Protein AF-0000000065910291 (afdb_homodimer)

Organism: Leptospira borgpetersenii serovar Hardjo-bovis (strain L550) (NCBI:txid355276)

Nearest PDB structures (foldseek):
  1wm9-assembly1_A  TM=9.907E-01  e=4.522E-28  Thermus thermophilus HB8
  7ala-assembly1_C-2  TM=9.856E-01  e=2.190E-25  Homo sapiens
  6z80-assembly1_A  TM=9.900E-01  e=2.190E-25  Homo sapiens
  1is7-assembly1_B  TM=9.819E-01  e=1.718E-25  Rattus norvegicus
  1is8-assembly1_D  TM=9.809E-01  e=2.190E-25  Rattus norvegicus

Secondary structure (DSSP, 8-state):
-HHHHHHHHHHTT--TTSGGGTTHHHHHHHHHHHHTGGGG--HHHHHTT-EEE----S-EEEEEEEEEEEETTT--EEEEEEEEEEE-SSEEE-TTHHHHHHHHHHSSEE-HHHHHHHHHHHHHHHH--SEEEEEEEEEEHHHHSSTT--TT--EEEEEEEEHHHH-HHHHHHHHHHHHHTT-/-HHHHHHHHHHTT--TTSGGGTTHHHHHHHHHHHHTGGGG--HHHHHTT-EEE----S-EEEEEEEEEEEETTT--EEEEEEEEEEE-SSEEE-TTHHHHHHHHHHSSEE-HHHHHHHHHHHHHHHH--SEEEEEEEEEEHHHHSSTT--TT--EEEEEEEEHHHH-HHHHHHHHHHHHHTT-

Foldseek 3Di:
DLVVVCVVCVVVPHDCPDPVNVCVSVVVVVVLCQLQVLVVDDLCVLQPPFKDFDPDFDKDKDWFQKAWAAALVPRFIKITIKMKIFGADRMDGDPVSLSVLLSSLRSNHDDVQVSQVSSQVSCCVNGVTQKMKMKTKIDTCCCCVDDVNPNPDIDIYMDITHCCVVPVVNVVVSVVVNVVPVD/DLVVVCVVCVVVPHDCVDPVNVCVSVVVVVVLCQLQVLVVDDLCVLQPPFKDFDPDFDKDKDWFQKAWAAALVPRFIKITIKMKIFGADRMDGDPVSLSVLLSSLRSNHDDPQVSQVSSQVSCCVNGVTQKMKMKTKIDTCCCCVDDVNPNPDIDIYMDITHCCVVPVVNVVVSVVVNVVPVD

Solvent-accessible surface area (backbone atoms only — not comparable to full-atom values): 18826 Å² total; per-residue (Å²): 91,41,69,37,43,46,51,41,38,44,69,72,71,45,63,52,79,42,82,72,30,57,58,16,29,60,42,30,43,52,47,50,51,59,47,34,42,24,77,77,55,57,66,68,69,67,47,59,92,36,65,41,83,39,85,57,69,64,76,46,72,53,66,74,36,77,41,54,33,28,30,41,49,52,69,34,50,29,39,39,31,31,31,43,33,36,26,38,53,46,35,43,61,47,75,71,43,55,58,47,51,48,44,37,56,30,13,24,76,35,52,70,65,57,46,33,41,53,45,30,52,49,50,39,68,74,50,52,38,54,18,25,36,22,38,36,42,30,36,46,43,64,39,30,67,35,90,80,42,49,71,84,56,69,49,77,42,70,29,61,33,53,45,39,61,73,30,65,66,59,34,50,53,54,56,51,55,64,58,65,64,79,110,93,41,68,38,41,44,50,41,39,44,70,72,72,44,64,53,78,41,82,73,30,57,58,16,30,60,42,29,45,53,48,50,51,60,45,35,43,24,76,75,56,56,66,67,67,66,48,58,91,36,65,40,82,38,85,59,70,62,76,46,73,52,67,75,35,77,41,54,31,28,30,42,49,53,70,34,49,30,40,39,30,30,32,43,33,37,27,37,55,48,36,45,62,48,75,72,44,55,59,48,51,47,44,37,55,31,12,25,75,34,50,71,66,58,43,34,40,52,45,32,51,49,52,40,69,74,51,53,37,53,19,23,37,23,39,37,44,31,36,46,42,65,39,30,69,34,88,81,42,49,71,83,55,70,48,76,40,71,27,62,33,56,45,39,59,74,31,66,66,57,33,49,53,54,55,52,57,64,59,65,65,80,110

Sequence (366 aa):
MEENIVNILKSIGEDPTREGLLNTPKRVKKAYDFLTSGYHVDITKVVNGAIFEESTEGMILVRDIEVYSLCEHHLLPFYGRAHVAYLPNKKIIGISKIPRIVDVFARRLQVQERLTEQIAYAVQEVLDPQGVAVVIKAKHLCMMMRGVEKQNSELFTSCLLGAFKENMVTRSEFLDLIRTGSTMEENIVNILKSIGEDPTREGLLNTPKRVKKAYDFLTSGYHVDITKVVNGAIFEESTEGMILVRDIEVYSLCEHHLLPFYGRAHVAYLPNKKIIGISKIPRIVDVFARRLQVQERLTEQIAYAVQEVLDPQGVAVVIKAKHLCMMMRGVEKQNSELFTSCLLGAFKENMVTRSEFLDLIRTGST

pLDDT: mean 95.47, std 6.88, range [36.97, 98.88]

Structure (mmCIF, N/CA/C/O backbone):
data_AF-0000000065910291-model_v1
#
loop_
_entity.id
_entity.type
_entity.pdbx_description
1 polymer 'GTP cyclohydrolase 1'
#
loop_
_atom_site.group_PDB
_atom_site.id
_atom_site.type_symbol
_atom_site.label_atom_id
_atom_site.label_alt_id
_atom_site.label_comp_id
_atom_site.label_asym_id
_atom_site.label_entity_id
_atom_site.label_seq_id
_atom_site.pdbx_PDB_ins_code
_atom_site.Cartn_x
_atom_site.Cartn_y
_atom_site.Cartn_z
_atom_site.occupancy
_atom_site.B_iso_or_equiv
_atom_site.auth_seq_id
_atom_site.auth_comp_id
_atom_site.auth_asym_id
_atom_site.auth_atom_id
_atom_site.pdbx_PDB_model_num
ATOM 1 N N . MET A 1 1 ? 22.781 -2.594 -3.629 1 93.88 1 MET A N 1
ATOM 2 C CA . MET A 1 1 ? 21.438 -2.102 -3.35 1 93.88 1 MET A CA 1
ATOM 3 C C . MET A 1 1 ? 21.469 -1.037 -2.258 1 93.88 1 MET A C 1
ATOM 5 O O . MET A 1 1 ? 20.953 0.07 -2.453 1 93.88 1 MET A O 1
ATOM 9 N N . GLU A 1 2 ? 22.219 -1.273 -1.211 1 97.12 2 GLU A N 1
ATOM 10 C CA . GLU A 1 2 ? 22.172 -0.369 -0.066 1 97.12 2 GLU A CA 1
ATOM 11 C C . GLU A 1 2 ? 22.703 1.01 -0.431 1 97.12 2 GLU A C 1
ATOM 13 O O . GLU A 1 2 ? 22.141 2.031 -0.05 1 97.12 2 GLU A O 1
ATOM 18 N N . GLU A 1 3 ? 23.812 1.028 -1.155 1 97.75 3 GLU A N 1
ATOM 19 C CA . GLU A 1 3 ? 24.391 2.303 -1.572 1 97.75 3 GLU A CA 1
ATOM 20 C C . GLU A 1 3 ? 23.422 3.088 -2.449 1 97.75 3 GLU A C 1
ATOM 22 O O . GLU A 1 3 ? 23.344 4.312 -2.348 1 97.75 3 GLU A O 1
ATOM 27 N N . ASN A 1 4 ? 22.781 2.379 -3.309 1 98.06 4 ASN A N 1
ATOM 28 C CA . ASN A 1 4 ? 21.781 3.027 -4.156 1 98.06 4 ASN A CA 1
ATOM 29 C C . ASN A 1 4 ? 20.656 3.633 -3.334 1 98.06 4 ASN A C 1
ATOM 31 O O . ASN A 1 4 ? 20.156 4.715 -3.65 1 98.06 4 ASN A O 1
ATOM 35 N N . ILE A 1 5 ? 20.234 2.963 -2.273 1 98.19 5 ILE A N 1
ATOM 36 C CA . ILE A 1 5 ? 19.188 3.467 -1.389 1 98.19 5 ILE A CA 1
ATOM 37 C C . ILE A 1 5 ? 19.672 4.727 -0.677 1 98.19 5 ILE A C 1
ATOM 39 O O . ILE A 1 5 ? 18.938 5.707 -0.563 1 98.19 5 ILE A O 1
ATOM 43 N N . VAL A 1 6 ? 20.906 4.699 -0.212 1 98.38 6 VAL A N 1
ATOM 44 C CA . VAL A 1 6 ? 21.5 5.879 0.417 1 98.38 6 VAL A CA 1
ATOM 45 C C . VAL A 1 6 ? 21.422 7.062 -0.543 1 98.38 6 VAL A C 1
ATOM 47 O O . VAL A 1 6 ? 21.031 8.164 -0.153 1 98.38 6 VAL A O 1
ATOM 50 N N . ASN A 1 7 ? 21.781 6.836 -1.714 1 98.19 7 ASN A N 1
ATOM 51 C CA . ASN A 1 7 ? 21.766 7.895 -2.717 1 98.19 7 ASN A CA 1
ATOM 52 C C . ASN A 1 7 ? 20.344 8.398 -2.98 1 98.19 7 ASN A C 1
ATOM 54 O O . ASN A 1 7 ? 20.141 9.594 -3.209 1 98.19 7 ASN A O 1
ATOM 58 N N . ILE A 1 8 ? 19.422 7.508 -2.994 1 97.69 8 ILE A N 1
ATOM 59 C CA . ILE A 1 8 ? 18.031 7.891 -3.172 1 97.69 8 ILE A CA 1
ATOM 60 C C . ILE A 1 8 ? 17.578 8.773 -2.008 1 97.69 8 ILE A C 1
ATOM 62 O O . ILE A 1 8 ? 16.953 9.805 -2.215 1 97.69 8 ILE A O 1
ATOM 66 N N . LEU A 1 9 ? 17.891 8.383 -0.783 1 98.06 9 LEU A N 1
ATOM 67 C CA . LEU A 1 9 ? 17.562 9.172 0.394 1 98.06 9 LEU A CA 1
ATOM 68 C C . LEU A 1 9 ? 18.141 10.578 0.285 1 98.06 9 LEU A C 1
ATOM 70 O O . LEU A 1 9 ? 17.438 11.562 0.541 1 98.06 9 LEU A O 1
ATOM 74 N N . LYS A 1 10 ? 19.344 10.734 -0.133 1 97.69 10 LYS A N 1
ATOM 75 C CA . LYS A 1 10 ? 20 12.031 -0.316 1 97.69 10 LYS A CA 1
ATOM 76 C C . LYS A 1 10 ? 19.281 12.852 -1.394 1 97.69 10 LYS A C 1
ATOM 78 O O . LYS A 1 10 ? 19.094 14.062 -1.241 1 97.69 10 LYS A O 1
ATOM 83 N N . SER A 1 11 ? 18.922 12.141 -2.385 1 96.62 11 SER A N 1
ATOM 84 C CA . SER A 1 11 ? 18.297 12.812 -3.529 1 96.62 11 SER A CA 1
ATOM 85 C C . SER A 1 11 ? 16.969 13.453 -3.148 1 96.62 11 SER A C 1
ATOM 87 O O . SER A 1 11 ? 16.578 14.461 -3.738 1 96.62 11 SER A O 1
ATOM 89 N N . ILE A 1 12 ? 16.281 12.883 -2.193 1 95.88 12 ILE A N 1
ATOM 90 C CA . ILE A 1 12 ? 14.992 13.438 -1.818 1 95.88 12 ILE A CA 1
ATOM 91 C C . ILE A 1 12 ? 15.172 14.43 -0.675 1 95.88 12 ILE A C 1
ATOM 93 O O . ILE A 1 12 ? 14.188 14.922 -0.111 1 95.88 12 ILE A O 1
ATOM 97 N N . GLY A 1 13 ? 16.406 14.695 -0.264 1 94.94 13 GLY A N 1
ATOM 98 C CA . GLY A 1 13 ? 16.703 15.742 0.701 1 94.94 13 GLY A CA 1
ATOM 99 C C . GLY A 1 13 ? 16.828 15.219 2.121 1 94.94 13 GLY A C 1
ATOM 100 O O . GLY A 1 13 ? 16.797 16 3.076 1 94.94 13 GLY A O 1
ATOM 101 N N . GLU A 1 14 ? 16.984 13.906 2.266 1 96.56 14 GLU A N 1
ATOM 102 C CA . GLU A 1 14 ? 17.094 13.328 3.602 1 96.56 14 GLU A CA 1
ATOM 103 C C . GLU A 1 14 ? 18.562 13.141 4 1 96.56 14 GLU A C 1
ATOM 105 O O . GLU A 1 14 ? 19.438 13.156 3.146 1 96.56 14 GLU A O 1
ATOM 110 N N . ASP A 1 15 ? 18.734 13.094 5.297 1 96.75 15 ASP A N 1
ATOM 111 C CA . ASP A 1 15 ? 20.016 12.734 5.879 1 96.75 15 ASP A CA 1
ATOM 112 C C . ASP A 1 15 ? 20.062 11.25 6.254 1 96.75 15 ASP A C 1
ATOM 114 O O . ASP A 1 15 ? 19.516 10.852 7.289 1 96.75 15 ASP A O 1
ATOM 118 N N . PRO A 1 16 ? 20.719 10.5 5.449 1 96.62 16 PRO A N 1
ATOM 119 C CA . PRO A 1 16 ? 20.734 9.055 5.695 1 96.62 16 PRO A CA 1
ATOM 120 C C . PRO A 1 16 ? 21.375 8.688 7.031 1 96.62 16 PRO A C 1
ATOM 122 O O . PRO A 1 16 ? 21.234 7.551 7.492 1 96.62 16 PRO A O 1
ATOM 125 N N . THR A 1 17 ? 22.031 9.617 7.672 1 96.12 17 THR A N 1
ATOM 126 C CA . THR A 1 17 ? 22.75 9.305 8.906 1 96.12 17 THR A CA 1
ATOM 127 C C . THR A 1 17 ? 21.891 9.625 10.125 1 96.12 17 THR A C 1
ATOM 129 O O . THR A 1 17 ? 22.281 9.336 11.258 1 96.12 17 THR A O 1
ATOM 132 N N . ARG A 1 18 ? 20.75 10.133 9.898 1 95.31 18 ARG A N 1
ATOM 133 C CA . ARG A 1 18 ? 19.906 10.367 11.062 1 95.31 18 ARG A CA 1
ATOM 134 C C . ARG A 1 18 ? 19.375 9.055 11.633 1 95.31 18 ARG A C 1
ATOM 136 O O . ARG A 1 18 ? 19.281 8.055 10.914 1 95.31 18 ARG A O 1
ATOM 143 N N . GLU A 1 19 ? 18.969 8.969 12.875 1 93.81 19 GLU A N 1
ATOM 144 C CA . GLU A 1 19 ? 18.625 7.773 13.633 1 93.81 19 GLU A CA 1
ATOM 145 C C . GLU A 1 19 ? 17.547 6.961 12.914 1 93.81 19 GLU A C 1
ATOM 147 O O . GLU A 1 19 ? 17.703 5.754 12.711 1 93.81 19 GLU A O 1
ATOM 152 N N . GLY A 1 20 ? 16.547 7.469 12.375 1 92.94 20 GLY A N 1
ATOM 153 C CA . GLY A 1 20 ? 15.43 6.777 11.75 1 92.94 20 GLY A CA 1
ATOM 154 C C . GLY A 1 20 ? 15.789 6.176 10.398 1 92.94 20 GLY A C 1
ATOM 155 O O . GLY A 1 20 ? 15.094 5.281 9.914 1 92.94 20 GLY A O 1
ATOM 156 N N . LEU A 1 21 ? 16.922 6.535 9.812 1 97.25 21 LEU A N 1
ATOM 157 C CA . LEU A 1 21 ? 17.25 6.129 8.445 1 97.25 21 LEU A CA 1
ATOM 158 C C . LEU A 1 21 ? 18.531 5.305 8.422 1 97.25 21 LEU A C 1
ATOM 160 O O . LEU A 1 21 ? 18.891 4.73 7.391 1 97.25 21 LEU A O 1
ATOM 164 N N . LEU A 1 22 ? 19.188 5.152 9.594 1 96.94 22 LEU A N 1
ATOM 165 C CA . LEU A 1 22 ? 20.484 4.504 9.664 1 96.94 22 LEU A CA 1
ATOM 166 C C . LEU A 1 22 ? 20.422 3.102 9.07 1 96.94 22 LEU A C 1
ATOM 168 O O . LEU A 1 22 ? 21.312 2.715 8.289 1 96.94 22 LEU A O 1
ATOM 172 N N . ASN A 1 23 ? 19.438 2.375 9.43 1 97.75 23 ASN A N 1
ATOM 173 C CA . ASN A 1 23 ? 19.328 0.992 8.969 1 97.75 23 ASN A CA 1
ATOM 174 C C . ASN A 1 23 ? 18.359 0.854 7.805 1 97.75 23 ASN A C 1
ATOM 176 O O . ASN A 1 23 ? 18.047 -0.259 7.371 1 97.75 23 ASN A O 1
ATOM 180 N N . THR A 1 24 ? 17.859 1.985 7.312 1 98.25 24 THR A N 1
ATOM 181 C CA . THR A 1 24 ? 16.859 1.967 6.242 1 98.25 24 THR A CA 1
ATOM 182 C C . THR A 1 24 ? 17.422 1.297 4.992 1 98.25 24 THR A C 1
ATOM 184 O O . THR A 1 24 ? 16.766 0.44 4.395 1 98.25 24 THR A O 1
ATOM 187 N N . PRO A 1 25 ? 18.688 1.599 4.57 1 98.25 25 PRO A N 1
ATOM 188 C CA . PRO A 1 25 ? 19.203 0.935 3.375 1 98.25 25 PRO A CA 1
ATOM 189 C C . PRO A 1 25 ? 19.219 -0.587 3.5 1 98.25 25 PRO A C 1
ATOM 191 O O . PRO A 1 25 ? 18.812 -1.289 2.568 1 98.25 25 PRO A O 1
ATOM 194 N N . LYS A 1 26 ? 19.594 -1.072 4.656 1 98.25 26 LYS A N 1
ATOM 195 C CA . LYS A 1 26 ? 19.609 -2.512 4.902 1 98.25 26 LYS A CA 1
ATOM 196 C C . LYS A 1 26 ? 18.203 -3.09 4.902 1 98.25 26 LYS A C 1
ATOM 198 O O . LYS A 1 26 ? 17.953 -4.141 4.309 1 98.25 26 LYS A O 1
ATOM 203 N N . ARG A 1 27 ? 17.297 -2.445 5.543 1 98.25 27 ARG A N 1
ATOM 204 C CA . ARG A 1 27 ? 15.914 -2.908 5.652 1 98.25 27 ARG A CA 1
ATOM 205 C C . ARG A 1 27 ? 15.227 -2.904 4.293 1 98.25 27 ARG A C 1
ATOM 207 O O . ARG A 1 27 ? 14.445 -3.807 3.982 1 98.25 27 ARG A O 1
ATOM 214 N N . VAL A 1 28 ? 15.484 -1.864 3.477 1 98.31 28 VAL A N 1
ATOM 215 C CA . VAL A 1 28 ? 14.914 -1.779 2.139 1 98.31 28 VAL A CA 1
ATOM 216 C C . VAL A 1 28 ? 15.461 -2.91 1.27 1 98.31 28 VAL A C 1
ATOM 218 O O . VAL A 1 28 ? 14.711 -3.551 0.529 1 98.31 28 VAL A O 1
ATOM 221 N N . LYS A 1 29 ? 16.734 -3.139 1.356 1 98.19 29 LYS A N 1
ATOM 222 C CA . LYS A 1 29 ? 17.312 -4.258 0.619 1 98.19 29 LYS A CA 1
ATOM 223 C C . LYS A 1 29 ? 16.641 -5.57 0.989 1 98.19 29 LYS A C 1
ATOM 225 O O . LYS A 1 29 ? 16.25 -6.348 0.112 1 98.19 29 LYS A O 1
ATOM 230 N N . LYS A 1 30 ? 16.516 -5.812 2.254 1 98.06 30 LYS A N 1
ATOM 231 C CA . LYS A 1 30 ? 15.859 -7.035 2.723 1 98.06 30 LYS A CA 1
ATOM 232 C C . LYS A 1 30 ? 14.422 -7.121 2.217 1 98.06 30 LYS A C 1
ATOM 234 O O . LYS A 1 30 ? 13.961 -8.203 1.841 1 98.06 30 LYS A O 1
ATOM 239 N N . ALA A 1 31 ? 13.766 -6 2.25 1 98.12 31 ALA A N 1
ATOM 240 C CA . ALA A 1 31 ? 12.391 -5.957 1.753 1 98.12 31 ALA A CA 1
ATOM 241 C C . ALA A 1 31 ? 12.328 -6.332 0.275 1 98.12 31 ALA A C 1
ATOM 243 O O . ALA A 1 31 ? 11.508 -7.156 -0.13 1 98.12 31 ALA A O 1
ATOM 244 N N . TYR A 1 32 ? 13.188 -5.742 -0.527 1 98 32 TYR A N 1
ATOM 245 C CA . TYR A 1 32 ? 13.227 -6.051 -1.952 1 98 32 TYR A CA 1
ATOM 246 C C . TYR A 1 32 ? 13.578 -7.516 -2.184 1 98 32 TYR A C 1
ATOM 248 O O . TYR A 1 32 ? 12.977 -8.18 -3.037 1 98 32 TYR A O 1
ATOM 256 N N . ASP A 1 33 ? 14.539 -8.016 -1.396 1 97.69 33 ASP A N 1
ATOM 257 C CA . ASP A 1 33 ? 14.914 -9.414 -1.516 1 97.69 33 ASP A CA 1
ATOM 258 C C . ASP A 1 33 ? 13.711 -10.328 -1.283 1 97.69 33 ASP A C 1
ATOM 260 O O . ASP A 1 33 ? 13.5 -11.289 -2.025 1 97.69 33 ASP A O 1
ATOM 264 N N . PHE A 1 34 ? 12.977 -10.023 -0.319 1 98.31 34 PHE A N 1
ATOM 265 C CA . PHE A 1 34 ? 11.805 -10.82 0.018 1 98.31 34 PHE A CA 1
ATOM 266 C C . PHE A 1 34 ? 10.719 -10.664 -1.042 1 98.31 34 PHE A C 1
ATOM 268 O O . PHE A 1 34 ? 10.18 -11.656 -1.541 1 98.31 34 PHE A O 1
ATOM 275 N N . LEU A 1 35 ? 10.438 -9.43 -1.451 1 98.12 35 LEU A N 1
ATOM 276 C CA . LEU A 1 35 ? 9.32 -9.102 -2.326 1 98.12 35 LEU A CA 1
ATOM 277 C C . LEU A 1 35 ? 9.602 -9.531 -3.76 1 98.12 35 LEU A C 1
ATOM 279 O O . LEU A 1 35 ? 8.695 -9.586 -4.59 1 98.12 35 LEU A O 1
ATOM 283 N N . THR A 1 36 ? 10.852 -9.859 -4.066 1 98.38 36 THR A N 1
ATOM 284 C CA . THR A 1 36 ? 11.195 -10.328 -5.406 1 98.38 36 THR A CA 1
ATOM 285 C C . THR A 1 36 ? 11.805 -11.727 -5.348 1 98.38 36 THR A C 1
ATOM 287 O O . THR A 1 36 ? 12.5 -12.141 -6.273 1 98.38 36 THR A O 1
ATOM 290 N N . SER A 1 37 ? 11.586 -12.453 -4.305 1 97.81 37 SER A N 1
ATOM 291 C CA . SER A 1 37 ? 12.172 -13.773 -4.094 1 97.81 37 SER A CA 1
ATOM 292 C C . SER A 1 37 ? 11.641 -14.781 -5.105 1 97.81 37 SER A C 1
ATOM 294 O O . SER A 1 37 ? 12.273 -15.812 -5.352 1 97.81 37 SER A O 1
ATOM 296 N N . GLY A 1 38 ? 10.469 -14.438 -5.66 1 97.69 38 GLY A N 1
ATOM 297 C CA . GLY A 1 38 ? 9.844 -15.336 -6.625 1 97.69 38 GLY A CA 1
ATOM 298 C C . GLY A 1 38 ? 10.695 -15.562 -7.859 1 97.69 38 GLY A C 1
ATOM 299 O O . GLY A 1 38 ? 10.531 -16.578 -8.555 1 97.69 38 GLY A O 1
ATOM 300 N N . TYR A 1 39 ? 11.594 -14.641 -8.164 1 96.88 39 TYR A N 1
ATOM 301 C CA . TYR A 1 39 ? 12.484 -14.789 -9.305 1 96.88 39 TYR A CA 1
ATOM 302 C C . TYR A 1 39 ? 13.398 -15.992 -9.125 1 96.88 39 TYR A C 1
ATOM 304 O O . TYR A 1 39 ? 13.906 -16.547 -10.102 1 96.88 39 TYR A O 1
ATOM 312 N N . HIS A 1 40 ? 13.547 -16.453 -7.922 1 96.12 40 HIS A N 1
ATOM 313 C CA . HIS A 1 40 ? 14.539 -17.469 -7.629 1 96.12 40 HIS A CA 1
ATOM 314 C C . HIS A 1 40 ? 13.875 -18.781 -7.219 1 96.12 40 HIS A C 1
ATOM 316 O O . HIS A 1 40 ? 14.531 -19.672 -6.672 1 96.12 40 HIS A O 1
ATOM 322 N N . VAL A 1 41 ? 12.688 -18.844 -7.441 1 95.94 41 VAL A N 1
ATOM 323 C CA . VAL A 1 41 ? 11.961 -20.031 -7.023 1 95.94 41 VAL A CA 1
ATOM 324 C C . VAL A 1 41 ? 11.57 -20.859 -8.25 1 95.94 41 VAL A C 1
ATOM 326 O O . VAL A 1 41 ? 11.094 -20.312 -9.25 1 95.94 41 VAL A O 1
ATOM 329 N N . ASP A 1 42 ? 11.836 -22.125 -8.125 1 94.5 42 ASP A N 1
ATOM 330 C CA . ASP A 1 42 ? 11.406 -23.109 -9.117 1 94.5 42 ASP A CA 1
ATOM 331 C C . ASP A 1 42 ? 10.047 -23.703 -8.75 1 94.5 42 ASP A C 1
ATOM 333 O O . ASP A 1 42 ? 9.93 -24.422 -7.754 1 94.5 42 ASP A O 1
ATOM 337 N N . ILE A 1 43 ? 9.078 -23.453 -9.586 1 93.69 43 ILE A N 1
ATOM 338 C CA . ILE A 1 43 ? 7.703 -23.859 -9.32 1 93.69 43 ILE A CA 1
ATOM 339 C C . ILE A 1 43 ? 7.641 -25.375 -9.125 1 93.69 43 ILE A C 1
ATOM 341 O O . ILE A 1 43 ? 6.855 -25.859 -8.312 1 93.69 43 ILE A O 1
ATOM 345 N N . THR A 1 44 ? 8.406 -26.109 -9.875 1 91.06 44 THR A N 1
ATOM 346 C CA . THR A 1 44 ? 8.406 -27.562 -9.766 1 91.06 44 THR A CA 1
ATOM 347 C C . THR A 1 44 ? 8.805 -28.016 -8.359 1 91.06 44 THR A C 1
ATOM 349 O O . THR A 1 44 ? 8.273 -28.984 -7.84 1 91.06 44 THR A O 1
ATOM 352 N N . LYS A 1 45 ? 9.695 -27.281 -7.781 1 93.69 45 LYS A N 1
ATOM 353 C CA . LYS A 1 45 ? 10.133 -27.594 -6.422 1 93.69 45 LYS A CA 1
ATOM 354 C C . LYS A 1 45 ? 9.047 -27.25 -5.406 1 93.69 45 LYS A C 1
ATOM 356 O O . LYS A 1 45 ? 8.93 -27.906 -4.367 1 93.69 45 LYS A O 1
ATOM 361 N N . VAL A 1 46 ? 8.312 -26.266 -5.766 1 92.38 46 VAL A N 1
ATOM 362 C CA . VAL A 1 46 ? 7.238 -25.812 -4.887 1 92.38 46 VAL A CA 1
ATOM 363 C C . VAL A 1 46 ? 6.148 -26.891 -4.812 1 92.38 46 VAL A C 1
ATOM 365 O O . VAL A 1 46 ? 5.609 -27.156 -3.738 1 92.38 46 VAL A O 1
ATOM 368 N N . VAL A 1 47 ? 5.898 -27.594 -5.852 1 92.62 47 VAL A N 1
ATOM 369 C CA . VAL A 1 47 ? 4.734 -28.469 -5.91 1 92.62 47 VAL A CA 1
ATOM 370 C C . VAL A 1 47 ? 5.176 -29.922 -5.734 1 92.62 47 VAL A C 1
ATOM 372 O O . VAL A 1 47 ? 4.34 -30.828 -5.629 1 92.62 47 VAL A O 1
ATOM 375 N N . ASN A 1 48 ? 6.48 -30.109 -5.734 1 88.31 48 ASN A N 1
ATOM 376 C CA . ASN A 1 48 ? 6.996 -31.469 -5.676 1 88.31 48 ASN A CA 1
ATOM 377 C C . ASN A 1 48 ? 6.473 -32.219 -4.453 1 88.31 48 ASN A C 1
ATOM 379 O O . ASN A 1 48 ? 6.508 -31.688 -3.336 1 88.31 48 ASN A O 1
ATOM 383 N N . GLY A 1 49 ? 5.953 -33.438 -4.727 1 87.31 49 GLY A N 1
ATOM 384 C CA . GLY A 1 49 ? 5.5 -34.344 -3.682 1 87.31 49 GLY A CA 1
ATOM 385 C C . GLY A 1 49 ? 4.117 -34 -3.158 1 87.31 49 GLY A C 1
ATOM 386 O O . GLY A 1 49 ? 3.646 -34.594 -2.193 1 87.31 49 GLY A O 1
ATOM 387 N N . ALA A 1 50 ? 3.502 -32.969 -3.756 1 91.69 50 ALA A N 1
ATOM 388 C CA . ALA A 1 50 ? 2.189 -32.594 -3.248 1 91.69 50 ALA A CA 1
ATOM 389 C C . ALA A 1 50 ? 1.106 -32.812 -4.301 1 91.69 50 ALA A C 1
ATOM 391 O O . ALA A 1 50 ? 0.083 -32.125 -4.305 1 91.69 50 ALA A O 1
ATOM 392 N N . ILE A 1 51 ? 1.396 -33.562 -5.191 1 93.25 51 ILE A N 1
ATOM 393 C CA . ILE A 1 51 ? 0.405 -33.938 -6.195 1 93.25 51 ILE A CA 1
ATOM 394 C C . ILE A 1 51 ? -0.098 -35.375 -5.922 1 93.25 51 ILE A C 1
ATOM 396 O O . ILE A 1 51 ? 0.698 -36.281 -5.75 1 93.25 51 ILE A O 1
ATOM 400 N N . PHE A 1 52 ? -1.413 -35.5 -5.887 1 94 52 PHE A N 1
ATOM 401 C CA . PHE A 1 52 ? -2.049 -36.75 -5.508 1 94 52 PHE A CA 1
ATOM 402 C C . PHE A 1 52 ? -3.039 -37.188 -6.574 1 94 52 PHE A C 1
ATOM 404 O O . PHE A 1 52 ? -3.748 -36.375 -7.156 1 94 52 PHE A O 1
ATOM 411 N N . GLU A 1 53 ? -3.053 -38.531 -6.668 1 93.38 53 GLU A N 1
ATOM 412 C CA . GLU A 1 53 ? -4.07 -39.094 -7.555 1 93.38 53 GLU A CA 1
ATOM 413 C C . GLU A 1 53 ? -5.43 -39.156 -6.859 1 93.38 53 GLU A C 1
ATOM 415 O O . GLU A 1 53 ? -5.527 -39.656 -5.727 1 93.38 53 GLU A O 1
ATOM 420 N N . GLU A 1 54 ? -6.34 -38.469 -7.492 1 89.38 54 GLU A N 1
ATOM 421 C CA . GLU A 1 54 ? -7.699 -38.469 -6.957 1 89.38 54 GLU A CA 1
ATOM 422 C C . GLU A 1 54 ? -8.734 -38.469 -8.078 1 89.38 54 GLU A C 1
ATOM 424 O O . GLU A 1 54 ? -8.555 -37.75 -9.086 1 89.38 54 GLU A O 1
ATOM 429 N N . SER A 1 55 ? -9.906 -39.219 -7.93 1 88.88 55 SER A N 1
ATOM 430 C CA . SER A 1 55 ? -10.906 -39.375 -8.977 1 88.88 55 SER A CA 1
ATOM 431 C C . SER A 1 55 ? -11.992 -38.312 -8.852 1 88.88 55 SER A C 1
ATOM 433 O O . SER A 1 55 ? -12.938 -38.281 -9.641 1 88.88 55 SER A O 1
ATOM 435 N N . THR A 1 56 ? -11.766 -37.312 -8.125 1 85.81 56 THR A N 1
ATOM 436 C CA . THR A 1 56 ? -12.773 -36.281 -7.961 1 85.81 56 THR A CA 1
ATOM 437 C C . THR A 1 56 ? -12.93 -35.469 -9.242 1 85.81 56 THR A C 1
ATOM 439 O O . THR A 1 56 ? -11.953 -35.25 -9.969 1 85.81 56 THR A O 1
ATOM 442 N N . GLU A 1 57 ? -14.227 -35.125 -9.5 1 86.56 57 GLU A N 1
ATOM 443 C CA . GLU A 1 57 ? -14.5 -34.406 -10.734 1 86.56 57 GLU A CA 1
ATOM 444 C C . GLU A 1 57 ? -14.969 -32.969 -10.438 1 86.56 57 GLU A C 1
ATOM 446 O O . GLU A 1 57 ? -15.016 -32.125 -11.344 1 86.56 57 GLU A O 1
ATOM 451 N N . GLY A 1 58 ? -15.188 -32.625 -9.227 1 92.12 58 GLY A N 1
ATOM 452 C CA . GLY A 1 58 ? -15.703 -31.312 -8.883 1 92.12 58 GLY A CA 1
ATOM 453 C C . GLY A 1 58 ? -14.641 -30.234 -8.891 1 92.12 58 GLY A C 1
ATOM 454 O O . GLY A 1 58 ? -13.453 -30.516 -8.719 1 92.12 58 GLY A O 1
ATOM 455 N N . MET A 1 59 ? -15.039 -29.062 -9.133 1 95.25 59 MET A N 1
ATOM 456 C CA . MET A 1 59 ? -14.164 -27.891 -9.117 1 95.25 59 MET A CA 1
ATOM 457 C C . MET A 1 59 ? -13.523 -27.703 -7.746 1 95.25 59 MET A C 1
ATOM 459 O O . MET A 1 59 ? -14.188 -27.875 -6.723 1 95.25 59 MET A O 1
ATOM 463 N N . ILE A 1 60 ? -12.266 -27.469 -7.695 1 96.69 60 ILE A N 1
ATOM 464 C CA . ILE A 1 60 ? -11.555 -27.094 -6.48 1 96.69 60 ILE A CA 1
ATOM 465 C C . ILE A 1 60 ? -11.18 -25.609 -6.543 1 96.69 60 ILE A C 1
ATOM 467 O O . ILE A 1 60 ? -10.539 -25.172 -7.492 1 96.69 60 ILE A O 1
ATOM 471 N N . LEU A 1 61 ? -11.656 -24.844 -5.547 1 97.31 61 LEU A N 1
ATOM 472 C CA . LEU A 1 61 ? -11.461 -23.391 -5.508 1 97.31 61 LEU A CA 1
ATOM 473 C C . LEU A 1 61 ? -10.781 -22.969 -4.207 1 97.31 61 LEU A C 1
ATOM 475 O O . LEU A 1 61 ? -11.242 -23.328 -3.121 1 97.31 61 LEU A O 1
ATOM 479 N N . VAL A 1 62 ? -9.68 -22.375 -4.328 1 97.25 62 VAL A N 1
ATOM 480 C CA . VAL A 1 62 ? -9.094 -21.625 -3.219 1 97.25 62 VAL A CA 1
ATOM 481 C C . VAL A 1 62 ? -9.328 -20.125 -3.422 1 97.25 62 VAL A C 1
ATOM 483 O O . VAL A 1 62 ? -8.773 -19.531 -4.348 1 97.25 62 VAL A O 1
ATOM 486 N N . ARG A 1 63 ? -10.148 -19.547 -2.621 1 96.06 63 ARG A N 1
ATOM 487 C CA . ARG A 1 63 ? -10.508 -18.141 -2.828 1 96.06 63 ARG A CA 1
ATOM 488 C C . ARG A 1 63 ? -9.891 -17.266 -1.749 1 96.06 63 ARG A C 1
ATOM 490 O O . ARG A 1 63 ? -9.398 -17.766 -0.735 1 96.06 63 ARG A O 1
ATOM 497 N N . ASP A 1 64 ? -9.789 -16.016 -1.918 1 96.5 64 ASP A N 1
ATOM 498 C CA . ASP A 1 64 ? -9.344 -14.969 -1.007 1 96.5 64 ASP A CA 1
ATOM 499 C C . ASP A 1 64 ? -7.887 -15.172 -0.603 1 96.5 64 ASP A C 1
ATOM 501 O O . ASP A 1 64 ? -7.531 -15.016 0.568 1 96.5 64 ASP A O 1
ATOM 505 N N . ILE A 1 65 ? -7.137 -15.602 -1.593 1 97.19 65 ILE A N 1
ATOM 506 C CA . ILE A 1 65 ? -5.695 -15.672 -1.378 1 97.19 65 ILE A CA 1
ATOM 507 C C . ILE A 1 65 ? -5.105 -14.258 -1.397 1 97.19 65 ILE A C 1
ATOM 509 O O . ILE A 1 65 ? -5.207 -13.555 -2.404 1 97.19 65 ILE A O 1
ATOM 513 N N . GLU A 1 66 ? -4.516 -13.844 -0.357 1 97.06 66 GLU A N 1
ATOM 514 C CA . GLU A 1 66 ? -3.916 -12.516 -0.312 1 97.06 66 GLU A CA 1
ATOM 515 C C . GLU A 1 66 ? -2.781 -12.391 -1.324 1 97.06 66 GLU A C 1
ATOM 517 O O . GLU A 1 66 ? -1.938 -13.281 -1.434 1 97.06 66 GLU A O 1
ATOM 522 N N . VAL A 1 67 ? -2.777 -11.336 -2.027 1 98 67 VAL A N 1
ATOM 523 C CA . VAL A 1 67 ? -1.745 -11.055 -3.02 1 98 67 VAL A CA 1
ATOM 524 C C . VAL A 1 67 ? -1.066 -9.727 -2.697 1 98 67 VAL A C 1
ATOM 526 O O . VAL A 1 67 ? -1.739 -8.719 -2.477 1 98 67 VAL A O 1
ATOM 529 N N . TYR A 1 68 ? 0.201 -9.758 -2.6 1 98.38 68 TYR A N 1
ATOM 530 C CA . TYR A 1 68 ? 1.047 -8.57 -2.512 1 98.38 68 TYR A CA 1
ATOM 531 C C . TYR A 1 68 ? 2.135 -8.594 -3.58 1 98.38 68 TYR A C 1
ATOM 533 O O . TYR A 1 68 ? 2.865 -9.586 -3.707 1 98.38 68 TYR A O 1
ATOM 541 N N . SER A 1 69 ? 2.213 -7.543 -4.34 1 98.69 69 SER A N 1
ATOM 542 C CA . SER A 1 69 ? 3.215 -7.469 -5.395 1 98.69 69 SER A CA 1
ATOM 543 C C . SER A 1 69 ? 3.699 -6.035 -5.602 1 98.69 69 SER A C 1
ATOM 545 O O . SER A 1 69 ? 3.266 -5.121 -4.895 1 98.69 69 SER A O 1
ATOM 547 N N . LEU A 1 70 ? 4.754 -5.852 -6.441 1 98.62 70 LEU A N 1
ATOM 548 C CA . LEU A 1 70 ? 5.273 -4.547 -6.836 1 98.62 70 LEU A CA 1
ATOM 549 C C . LEU A 1 70 ? 4.984 -4.27 -8.305 1 98.62 70 LEU A C 1
ATOM 551 O O . LEU A 1 70 ? 5.309 -5.086 -9.172 1 98.62 70 LEU A O 1
ATOM 555 N N . CYS A 1 71 ? 4.309 -3.191 -8.516 1 98.06 71 CYS A N 1
ATOM 556 C CA . CYS A 1 71 ? 4.09 -2.775 -9.898 1 98.06 71 CYS A CA 1
ATOM 557 C C . CYS A 1 71 ? 5.414 -2.467 -10.586 1 98.06 71 CYS A C 1
ATOM 559 O O . CYS A 1 71 ? 6.207 -1.663 -10.086 1 98.06 71 CYS A O 1
ATOM 561 N N . GLU A 1 72 ? 5.633 -2.982 -11.742 1 97.88 72 GLU A N 1
ATOM 562 C CA . GLU A 1 72 ? 6.922 -2.822 -12.406 1 97.88 72 GLU A CA 1
ATOM 563 C C . GLU A 1 72 ? 7.117 -1.391 -12.898 1 97.88 72 GLU A C 1
ATOM 565 O O . GLU A 1 72 ? 8.242 -0.956 -13.133 1 97.88 72 GLU A O 1
ATOM 570 N N . HIS A 1 73 ? 6.051 -0.63 -13.023 1 96.81 73 HIS A N 1
ATOM 571 C CA . HIS A 1 73 ? 6.137 0.708 -13.594 1 96.81 73 HIS A CA 1
ATOM 572 C C . HIS A 1 73 ? 6.617 1.72 -12.562 1 96.81 73 HIS A C 1
ATOM 574 O O . HIS A 1 73 ? 7.336 2.664 -12.891 1 96.81 73 HIS A O 1
ATOM 580 N N . HIS A 1 74 ? 6.242 1.544 -11.305 1 97.75 74 HIS A N 1
ATOM 581 C CA . HIS A 1 74 ? 6.527 2.576 -10.312 1 97.75 74 HIS A CA 1
ATOM 582 C C . HIS A 1 74 ? 7.242 1.993 -9.102 1 97.75 74 HIS A C 1
ATOM 584 O O . HIS A 1 74 ? 7.641 2.73 -8.195 1 97.75 74 HIS A O 1
ATOM 590 N N . LEU A 1 75 ? 7.34 0.633 -8.977 1 98.25 75 LEU A N 1
ATOM 591 C CA . LEU A 1 75 ? 7.906 -0.084 -7.844 1 98.25 75 LEU A CA 1
ATOM 592 C C . LEU A 1 75 ? 7.102 0.18 -6.578 1 98.25 75 LEU A C 1
ATOM 594 O O . LEU A 1 75 ? 7.645 0.14 -5.469 1 98.25 75 LEU A O 1
ATOM 598 N N . LEU A 1 76 ? 5.812 0.548 -6.754 1 98.56 76 LEU A N 1
ATOM 599 C CA . LEU A 1 76 ? 4.871 0.676 -5.645 1 98.56 76 LEU A CA 1
ATOM 600 C C . LEU A 1 76 ? 4.008 -0.573 -5.52 1 98.56 76 LEU A C 1
ATOM 602 O O . LEU A 1 76 ? 3.715 -1.233 -6.52 1 98.56 76 LEU A O 1
ATOM 606 N N . PRO A 1 77 ? 3.582 -0.87 -4.316 1 98.56 77 PRO A N 1
ATOM 607 C CA . PRO A 1 77 ? 2.824 -2.104 -4.102 1 98.56 77 PRO A CA 1
ATOM 608 C C . PRO A 1 77 ? 1.425 -2.053 -4.707 1 98.56 77 PRO A C 1
ATOM 610 O O . PRO A 1 77 ? 0.839 -0.974 -4.828 1 98.56 77 PRO A O 1
ATOM 613 N N . PHE A 1 78 ? 0.949 -3.098 -5.137 1 98.56 78 PHE A N 1
ATOM 614 C CA . PHE A 1 78 ? -0.477 -3.381 -5.254 1 98.56 78 PHE A CA 1
ATOM 615 C C . PHE A 1 78 ? -0.843 -4.641 -4.473 1 98.56 78 PHE A C 1
ATOM 617 O O . PHE A 1 78 ? 0.011 -5.492 -4.227 1 98.56 78 PHE A O 1
ATOM 624 N N . TYR A 1 79 ? -2.029 -4.707 -4.012 1 98.25 79 TYR A N 1
ATOM 625 C CA . TYR A 1 79 ? -2.432 -5.789 -3.123 1 98.25 79 TYR A CA 1
ATOM 626 C C . TYR A 1 79 ? -3.922 -6.078 -3.254 1 98.25 79 TYR A C 1
ATOM 628 O O . TYR A 1 79 ? -4.695 -5.203 -3.652 1 98.25 79 TYR A O 1
ATOM 636 N N . GLY A 1 80 ? -4.32 -7.301 -2.943 1 97.5 80 GLY A N 1
ATOM 637 C CA . GLY A 1 80 ? -5.703 -7.742 -3.041 1 97.5 80 GLY A CA 1
ATOM 638 C C . GLY A 1 80 ? -5.871 -9.234 -2.809 1 97.5 80 GLY A C 1
ATOM 639 O O . GLY A 1 80 ? -5.273 -9.797 -1.889 1 97.5 80 GLY A O 1
ATOM 640 N N . ARG A 1 81 ? -6.754 -9.828 -3.584 1 97.88 81 ARG A N 1
ATOM 641 C CA . ARG A 1 81 ? -7.07 -11.242 -3.428 1 97.88 81 ARG A CA 1
ATOM 642 C C . ARG A 1 81 ? -7.07 -11.953 -4.777 1 97.88 81 ARG A C 1
ATOM 644 O O . ARG A 1 81 ? -7.562 -11.422 -5.77 1 97.88 81 ARG A O 1
ATOM 651 N N . ALA A 1 82 ? -6.559 -13.078 -4.695 1 98.5 82 ALA A N 1
ATOM 652 C CA . ALA A 1 82 ? -6.641 -13.992 -5.828 1 98.5 82 ALA A CA 1
ATOM 653 C C . ALA A 1 82 ? -7.574 -15.156 -5.527 1 98.5 82 ALA A C 1
ATOM 655 O O . ALA A 1 82 ? -7.641 -15.633 -4.391 1 98.5 82 ALA A O 1
ATOM 656 N N . HIS A 1 83 ? -8.297 -15.539 -6.508 1 98.44 83 HIS A N 1
ATOM 657 C CA . HIS A 1 83 ? -9.102 -16.75 -6.516 1 98.44 83 HIS A CA 1
ATOM 658 C C . HIS A 1 83 ? -8.633 -17.719 -7.598 1 98.44 83 HIS A C 1
ATOM 660 O O . HIS A 1 83 ? -8.523 -17.344 -8.766 1 98.44 83 HIS A O 1
ATOM 666 N N . VAL A 1 84 ? -8.312 -18.922 -7.203 1 98.62 84 VAL A N 1
ATOM 667 C CA . VAL A 1 84 ? -7.773 -19.906 -8.125 1 98.62 84 VAL A CA 1
ATOM 668 C C . VAL A 1 84 ? -8.625 -21.188 -8.078 1 98.62 84 VAL A C 1
ATOM 670 O O . VAL A 1 84 ? -8.828 -21.766 -7.008 1 98.62 84 VAL A O 1
ATOM 673 N N . ALA A 1 85 ? -9.102 -21.547 -9.211 1 98.44 85 ALA A N 1
ATOM 674 C CA . ALA A 1 85 ? -9.875 -22.781 -9.32 1 98.44 85 ALA A CA 1
ATOM 675 C C . ALA A 1 85 ? -9.32 -23.672 -10.422 1 98.44 85 ALA A C 1
ATOM 677 O O . ALA A 1 85 ? -8.719 -23.188 -11.375 1 98.44 85 ALA A O 1
ATOM 678 N N . TYR A 1 86 ? -9.484 -24.953 -10.266 1 97.81 86 TYR A N 1
ATOM 679 C CA . TYR A 1 86 ? -9.188 -25.906 -11.328 1 97.81 86 TYR A CA 1
ATOM 680 C C . TYR A 1 86 ? -10.141 -27.094 -11.281 1 97.81 86 TYR A C 1
ATOM 682 O O . TYR A 1 86 ? -10.742 -27.375 -10.242 1 97.81 86 T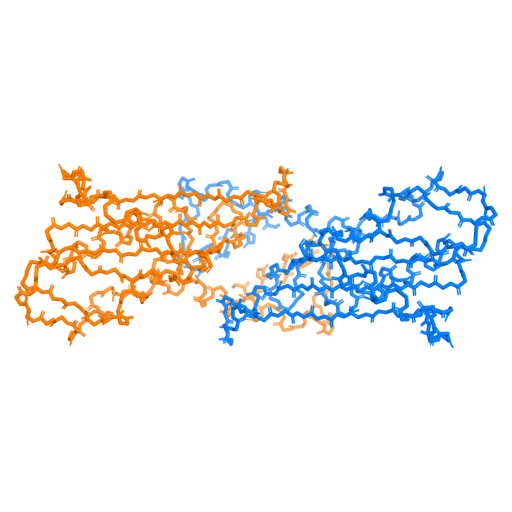YR A O 1
ATOM 690 N N . LEU A 1 87 ? -10.367 -27.656 -12.453 1 97.38 87 LEU A N 1
ATOM 691 C CA . LEU A 1 87 ? -11.094 -28.906 -12.609 1 97.38 87 LEU A CA 1
ATOM 692 C C . LEU A 1 87 ? -10.125 -30.078 -12.781 1 97.38 87 LEU A C 1
ATOM 694 O O . LEU A 1 87 ? -9.477 -30.203 -13.82 1 97.38 87 LEU A O 1
ATOM 698 N N . PRO A 1 88 ? -10.07 -30.938 -11.758 1 96.88 88 PRO A N 1
ATOM 699 C CA . PRO A 1 88 ? -9.047 -31.984 -11.773 1 96.88 88 PRO A CA 1
ATOM 700 C C . PRO A 1 88 ? -9.195 -32.938 -12.961 1 96.88 88 PRO A C 1
ATOM 702 O O . PRO A 1 88 ? -10.297 -33.125 -13.484 1 96.88 88 PRO A O 1
ATOM 705 N N . ASN A 1 89 ? -8.109 -33.406 -13.438 1 95.5 89 ASN A N 1
ATOM 706 C CA . ASN A 1 89 ? -7.965 -34.562 -14.336 1 95.5 89 ASN A CA 1
ATOM 707 C C . ASN A 1 89 ? -7.172 -35.688 -13.68 1 95.5 89 ASN A C 1
ATOM 709 O O . ASN A 1 89 ? -6.023 -35.938 -14.055 1 95.5 89 ASN A O 1
ATOM 713 N N . LYS A 1 90 ? -7.809 -36.281 -12.648 1 93.62 90 LYS A N 1
ATOM 714 C CA . LYS A 1 90 ? -7.293 -37.438 -11.914 1 93.62 90 LYS A CA 1
ATOM 715 C C . LYS A 1 90 ? -6.18 -37.031 -10.961 1 93.62 90 LYS A C 1
ATOM 717 O O . LYS A 1 90 ? -5.551 -37.875 -10.32 1 93.62 90 LYS A O 1
ATOM 722 N N . LYS A 1 91 ? -5.805 -35.719 -10.898 1 94.31 91 LYS A N 1
ATOM 723 C CA . LYS A 1 91 ? -4.758 -35.219 -10 1 94.31 91 LYS A CA 1
ATOM 724 C C . LYS A 1 91 ? -5.238 -34.031 -9.203 1 94.31 91 LYS A C 1
ATOM 726 O O . LYS A 1 91 ? -5.953 -33.156 -9.727 1 94.31 91 LYS A O 1
ATOM 731 N N . ILE A 1 92 ? -4.859 -34.031 -7.961 1 95.31 92 ILE A N 1
ATOM 732 C CA . ILE A 1 92 ? -5.094 -32.844 -7.121 1 95.31 92 ILE A CA 1
ATOM 733 C C . ILE A 1 92 ? -3.793 -32.438 -6.445 1 95.31 92 ILE A C 1
ATOM 735 O O . ILE A 1 92 ? -2.834 -33.188 -6.391 1 95.31 92 ILE A O 1
ATOM 739 N N . ILE A 1 93 ? -3.793 -31.25 -6.004 1 95.56 93 ILE A N 1
ATOM 740 C CA . ILE A 1 93 ? -2.598 -30.719 -5.359 1 95.56 93 ILE A CA 1
ATOM 741 C C . ILE A 1 93 ? -2.916 -30.344 -3.916 1 95.56 93 ILE A C 1
ATOM 743 O O . ILE A 1 93 ? -4.059 -30.016 -3.59 1 95.56 93 ILE A O 1
ATOM 747 N N . GLY A 1 94 ? -1.88 -30.438 -3.041 1 93.94 94 GLY A N 1
ATOM 748 C CA . GLY A 1 94 ? -2.066 -29.922 -1.696 1 93.94 94 GLY A CA 1
ATOM 749 C C . GLY A 1 94 ? -2.586 -28.5 -1.675 1 93.94 94 GLY A C 1
ATOM 750 O O . GLY A 1 94 ? -2.092 -27.641 -2.412 1 93.94 94 GLY A O 1
ATOM 751 N N . ILE A 1 95 ? -3.518 -28.25 -0.824 1 91.62 95 ILE A N 1
ATOM 752 C CA . ILE A 1 95 ? -4.254 -26.984 -0.812 1 91.62 95 ILE A CA 1
ATOM 753 C C . ILE A 1 95 ? -3.293 -25.828 -0.566 1 91.62 95 ILE A C 1
ATOM 755 O O . ILE A 1 95 ? -3.447 -24.75 -1.149 1 91.62 95 ILE A O 1
ATOM 759 N N . SER A 1 96 ? -2.26 -26.016 0.154 1 95 96 SER A N 1
ATOM 760 C CA . SER A 1 96 ? -1.332 -24.953 0.548 1 95 96 SER A CA 1
ATOM 761 C C . SER A 1 96 ? -0.416 -24.562 -0.607 1 95 96 SER A C 1
ATOM 763 O O . SER A 1 96 ? 0.239 -23.531 -0.562 1 95 96 SER A O 1
ATOM 765 N N . LYS A 1 97 ? -0.363 -25.453 -1.605 1 96.94 97 LYS A N 1
ATOM 766 C CA . LYS A 1 97 ? 0.538 -25.203 -2.727 1 96.94 97 LYS A CA 1
ATOM 767 C C . LYS A 1 97 ? -0.032 -24.141 -3.666 1 96.94 97 LYS A C 1
ATOM 769 O O . LYS A 1 97 ? 0.719 -23.438 -4.336 1 96.94 97 LYS A O 1
ATOM 774 N N . ILE A 1 98 ? -1.324 -24 -3.686 1 97.38 98 ILE A N 1
ATOM 775 C CA . ILE A 1 98 ? -1.939 -23.031 -4.574 1 97.38 98 ILE A CA 1
ATOM 776 C C . ILE A 1 98 ? -1.535 -21.609 -4.148 1 97.38 98 ILE A C 1
ATOM 778 O O . ILE A 1 98 ? -1.005 -20.844 -4.953 1 97.38 98 ILE A O 1
ATOM 782 N N . PRO A 1 99 ? -1.696 -21.25 -2.812 1 97.62 99 PRO A N 1
ATOM 783 C CA . PRO A 1 99 ? -1.195 -19.953 -2.385 1 97.62 99 PRO A CA 1
ATOM 784 C C . PRO A 1 99 ? 0.303 -19.781 -2.629 1 97.62 99 PRO A C 1
ATOM 786 O O . PRO A 1 99 ? 0.765 -18.688 -2.934 1 97.62 99 PRO A O 1
ATOM 789 N N . ARG A 1 100 ? 1.029 -20.828 -2.555 1 97.62 100 ARG A N 1
ATOM 790 C CA . ARG A 1 100 ? 2.469 -20.75 -2.785 1 97.62 100 ARG A CA 1
ATOM 791 C C . ARG A 1 100 ? 2.773 -20.422 -4.242 1 97.62 100 ARG A C 1
ATOM 793 O O . ARG A 1 100 ? 3.68 -19.641 -4.531 1 97.62 100 ARG A O 1
ATOM 800 N N . ILE A 1 101 ? 2.027 -21.047 -5.117 1 97.94 101 ILE A N 1
ATOM 801 C CA . ILE A 1 101 ? 2.182 -20.734 -6.535 1 97.94 101 ILE A CA 1
ATOM 802 C C . ILE A 1 101 ? 1.879 -19.25 -6.777 1 97.94 101 ILE A C 1
ATOM 804 O O . ILE A 1 101 ? 2.613 -18.578 -7.496 1 97.94 101 ILE A O 1
ATOM 808 N N . VAL A 1 102 ? 0.826 -18.766 -6.156 1 98.56 102 VAL A N 1
ATOM 809 C CA . VAL A 1 102 ? 0.46 -17.359 -6.27 1 98.56 102 VAL A CA 1
ATOM 810 C C . VAL A 1 102 ? 1.621 -16.484 -5.805 1 98.56 102 VAL A C 1
ATOM 812 O O . VAL A 1 102 ? 2.021 -15.547 -6.5 1 98.56 102 VAL A O 1
ATOM 815 N N . ASP A 1 103 ? 2.264 -16.828 -4.73 1 97.94 103 ASP A N 1
ATOM 816 C CA . ASP A 1 103 ? 3.346 -16.047 -4.145 1 97.94 103 ASP A CA 1
ATOM 817 C C . ASP A 1 103 ? 4.57 -16.031 -5.055 1 97.94 103 ASP A C 1
ATOM 819 O O . ASP A 1 103 ? 5.266 -15.016 -5.156 1 97.94 103 ASP A O 1
ATOM 823 N N . VAL A 1 104 ? 4.824 -17.141 -5.664 1 98.38 104 VAL A N 1
ATOM 824 C CA . VAL A 1 104 ? 5.992 -17.25 -6.535 1 98.38 104 VAL A CA 1
ATOM 825 C C . VAL A 1 104 ? 5.93 -16.172 -7.617 1 98.38 104 VAL A C 1
ATOM 827 O O . VAL A 1 104 ? 6.93 -15.523 -7.906 1 98.38 104 VAL A O 1
ATOM 830 N N . PHE A 1 105 ? 4.789 -15.961 -8.133 1 98.62 105 PHE A N 1
ATOM 831 C CA . PHE A 1 105 ? 4.668 -15.008 -9.227 1 98.62 105 PHE A CA 1
ATOM 832 C C . PHE A 1 105 ? 4.406 -13.602 -8.695 1 98.62 105 PHE A C 1
ATOM 834 O O . PHE A 1 105 ? 4.82 -12.617 -9.312 1 98.62 105 PHE A O 1
ATOM 841 N N . ALA A 1 106 ? 3.697 -13.508 -7.578 1 98.75 106 ALA A N 1
ATOM 842 C CA . ALA A 1 106 ? 3.406 -12.195 -7.008 1 98.75 106 ALA A CA 1
ATOM 843 C C . ALA A 1 106 ? 4.68 -11.523 -6.508 1 98.75 106 ALA A C 1
ATOM 845 O O . ALA A 1 106 ? 4.789 -10.297 -6.531 1 98.75 106 ALA A O 1
ATOM 846 N N . ARG A 1 107 ? 5.656 -12.328 -6.035 1 98.31 107 ARG A N 1
ATOM 847 C CA . ARG A 1 107 ? 6.895 -11.789 -5.488 1 98.31 107 ARG A CA 1
ATOM 848 C C . ARG A 1 107 ? 7.922 -11.555 -6.59 1 98.31 107 ARG A C 1
ATOM 850 O O . ARG A 1 107 ? 9.055 -12.031 -6.504 1 98.31 107 ARG A O 1
ATOM 857 N N . ARG A 1 108 ? 7.477 -10.859 -7.609 1 98.25 108 ARG A N 1
ATOM 858 C CA . ARG A 1 108 ? 8.195 -10.32 -8.758 1 98.25 108 ARG A CA 1
ATOM 859 C C . ARG A 1 108 ? 7.703 -8.914 -9.094 1 98.25 108 ARG A C 1
ATOM 861 O O . ARG A 1 108 ? 6.727 -8.438 -8.516 1 98.25 108 ARG A O 1
ATOM 868 N N . LEU A 1 109 ? 8.516 -8.18 -9.906 1 98.5 109 LEU A N 1
ATOM 869 C CA . LEU A 1 109 ? 7.914 -7.004 -10.531 1 98.5 109 LEU A CA 1
ATOM 870 C C . LEU A 1 109 ? 6.848 -7.414 -11.539 1 98.5 109 LEU A C 1
ATOM 872 O O . LEU A 1 109 ? 7.113 -8.219 -12.438 1 98.5 109 LEU A O 1
ATOM 876 N N . GLN A 1 110 ? 5.602 -6.844 -11.375 1 98.31 110 GLN A N 1
ATOM 877 C CA . GLN A 1 110 ? 4.492 -7.449 -12.109 1 98.31 110 GLN A CA 1
ATOM 878 C C . GLN A 1 110 ? 3.57 -6.383 -12.695 1 98.31 110 GLN A C 1
ATOM 880 O O . GLN A 1 110 ? 3.568 -5.238 -12.234 1 98.31 110 GLN A O 1
ATOM 885 N N . VAL A 1 111 ? 2.93 -6.703 -13.742 1 98.06 111 VAL A N 1
ATOM 886 C CA . VAL A 1 111 ? 1.632 -6.195 -14.172 1 98.06 111 VAL A CA 1
ATOM 887 C C . VAL A 1 111 ? 0.54 -7.203 -13.82 1 98.06 111 VAL A C 1
ATOM 889 O O . VAL A 1 111 ? 0.715 -8.406 -14.008 1 98.06 111 VAL A O 1
ATOM 892 N N . GLN A 1 112 ? -0.618 -6.711 -13.25 1 98.56 112 GLN A N 1
ATOM 893 C CA . GLN A 1 112 ? -1.641 -7.609 -12.727 1 98.56 112 GLN A CA 1
ATOM 894 C C . GLN A 1 112 ? -2.119 -8.586 -13.797 1 98.56 112 GLN A C 1
ATOM 896 O O . GLN A 1 112 ? -2.387 -9.75 -13.508 1 98.56 112 GLN A O 1
ATOM 901 N N . GLU A 1 113 ? -2.236 -8.102 -15.008 1 98.44 113 GLU A N 1
ATOM 902 C CA . GLU A 1 113 ? -2.664 -8.945 -16.125 1 98.44 113 GLU A CA 1
ATOM 903 C C . GLU A 1 113 ? -1.718 -10.125 -16.312 1 98.44 113 GLU A C 1
ATOM 905 O O . GLU A 1 113 ? -2.16 -11.266 -16.438 1 98.44 113 GLU A O 1
ATOM 910 N N . ARG A 1 114 ? -0.441 -9.828 -16.359 1 98.38 114 ARG A N 1
ATOM 911 C CA . ARG A 1 114 ? 0.575 -10.859 -16.531 1 98.38 114 ARG A CA 1
ATOM 912 C C . ARG A 1 114 ? 0.608 -11.805 -15.344 1 98.38 114 ARG A C 1
ATOM 914 O O . ARG A 1 114 ? 0.718 -13.016 -15.508 1 98.38 114 ARG A O 1
ATOM 921 N N . LEU A 1 115 ? 0.52 -11.203 -14.18 1 98.75 115 LEU A N 1
ATOM 922 C CA . LEU A 1 115 ? 0.5 -12 -12.961 1 98.75 115 LEU A CA 1
ATOM 923 C C . LEU A 1 115 ? -0.621 -13.031 -13.008 1 98.75 115 LEU A C 1
ATOM 925 O O . LEU A 1 115 ? -0.39 -14.219 -12.742 1 98.75 115 LEU A O 1
ATOM 929 N N . THR A 1 116 ? -1.826 -12.625 -13.383 1 98.88 116 THR A N 1
ATOM 930 C CA . THR A 1 116 ? -3.002 -13.484 -13.445 1 98.88 116 THR A CA 1
ATOM 931 C C . THR A 1 116 ? -2.771 -14.648 -14.406 1 98.88 116 THR A C 1
ATOM 933 O O . THR A 1 116 ? -3.039 -15.805 -14.07 1 98.88 116 THR A O 1
ATOM 936 N N . GLU A 1 117 ? -2.189 -14.367 -15.492 1 98.88 117 GLU A N 1
ATOM 937 C CA . GLU A 1 117 ? -1.924 -15.375 -16.516 1 98.88 117 GLU A CA 1
ATOM 938 C C . GLU A 1 117 ? -0.853 -16.359 -16.047 1 98.88 117 GLU A C 1
ATOM 940 O O . GLU A 1 117 ? -0.988 -17.578 -16.25 1 98.88 117 GLU A O 1
ATOM 945 N N . GLN A 1 118 ? 0.195 -15.812 -15.523 1 98.69 118 GLN A N 1
ATOM 946 C CA . GLN A 1 118 ? 1.3 -16.656 -15.062 1 98.69 118 GLN A CA 1
ATOM 947 C C . GLN A 1 118 ? 0.82 -17.688 -14.055 1 98.69 118 GLN A C 1
ATOM 949 O O . GLN A 1 118 ? 1.22 -18.859 -14.117 1 98.69 118 GLN A O 1
ATOM 954 N N . ILE A 1 119 ? -0.045 -17.266 -13.164 1 98.75 119 ILE A N 1
ATOM 955 C CA . ILE A 1 119 ? -0.574 -18.172 -12.164 1 98.75 119 ILE A CA 1
ATOM 956 C C . ILE A 1 119 ? -1.396 -19.266 -12.844 1 98.75 119 ILE A C 1
ATOM 958 O O . ILE A 1 119 ? -1.201 -20.453 -12.578 1 98.75 119 ILE A O 1
ATOM 962 N N . ALA A 1 120 ? -2.291 -18.859 -13.742 1 98.81 120 ALA A N 1
ATOM 963 C CA . ALA A 1 120 ? -3.17 -19.797 -14.43 1 98.81 120 ALA A CA 1
ATOM 964 C C . ALA A 1 120 ? -2.365 -20.844 -15.203 1 98.81 120 ALA A C 1
ATOM 966 O O . ALA A 1 120 ? -2.6 -22.047 -15.062 1 98.81 120 ALA A O 1
ATOM 967 N N . TYR A 1 121 ? -1.398 -20.406 -15.945 1 98.69 121 TYR A N 1
ATOM 968 C CA . TYR A 1 121 ? -0.615 -21.312 -16.781 1 98.69 121 TYR A CA 1
ATOM 969 C C . TYR A 1 121 ? 0.276 -22.203 -15.93 1 98.69 121 TYR A C 1
ATOM 971 O O . TYR A 1 121 ? 0.525 -23.359 -16.297 1 98.69 121 TYR A O 1
ATOM 979 N N . ALA A 1 122 ? 0.734 -21.672 -14.891 1 98.19 122 ALA A N 1
ATOM 980 C CA . ALA A 1 122 ? 1.535 -22.5 -13.984 1 98.19 122 ALA A CA 1
ATOM 981 C C . ALA A 1 122 ? 0.716 -23.656 -13.438 1 98.19 122 ALA A C 1
ATOM 983 O O . ALA A 1 122 ? 1.18 -24.797 -13.422 1 98.19 122 ALA A O 1
ATOM 984 N N . VAL A 1 123 ? -0.48 -23.359 -12.969 1 97.69 123 VAL A N 1
ATOM 985 C CA . VAL A 1 123 ? -1.359 -24.406 -12.445 1 97.69 123 VAL A CA 1
ATOM 986 C C . VAL A 1 123 ? -1.684 -25.406 -13.547 1 97.69 123 VAL A C 1
ATOM 988 O O . VAL A 1 123 ? -1.672 -26.625 -13.305 1 97.69 123 VAL A O 1
ATOM 991 N N . GLN A 1 124 ? -1.945 -24.906 -14.719 1 98 124 GLN A N 1
ATOM 992 C CA . GLN A 1 124 ? -2.234 -25.766 -15.859 1 98 124 GLN A CA 1
ATOM 993 C C . GLN A 1 124 ? -1.07 -26.719 -16.141 1 98 124 GLN A C 1
ATOM 995 O O . GLN A 1 124 ? -1.274 -27.906 -16.344 1 98 124 GLN A O 1
ATOM 1000 N N . GLU A 1 125 ? 0.072 -26.172 -16.109 1 96.75 125 GLU A N 1
ATOM 1001 C CA . GLU A 1 125 ? 1.269 -26.938 -16.422 1 96.75 125 GLU A CA 1
ATOM 1002 C C . GLU A 1 125 ? 1.556 -28 -15.367 1 96.75 125 GLU A C 1
ATOM 1004 O O . GLU A 1 125 ? 1.88 -29.141 -15.688 1 96.75 125 GLU A O 1
ATOM 1009 N N . VAL A 1 126 ? 1.375 -27.672 -14.188 1 94.38 126 VAL A N 1
ATOM 1010 C CA . VAL A 1 126 ? 1.777 -28.531 -13.07 1 94.38 126 VAL A CA 1
ATOM 1011 C C . VAL A 1 126 ? 0.759 -29.641 -12.891 1 94.38 126 VAL A C 1
ATOM 1013 O O . VAL A 1 126 ? 1.129 -30.781 -12.602 1 94.38 126 VAL A O 1
ATOM 1016 N N . LEU A 1 127 ? -0.497 -29.406 -13.109 1 94.75 127 LEU A N 1
ATOM 1017 C CA . LEU A 1 127 ? -1.531 -30.359 -12.711 1 94.75 127 LEU A CA 1
ATOM 1018 C C . LEU A 1 127 ? -2.172 -31 -13.938 1 94.75 127 LEU A C 1
ATOM 1020 O O . LEU A 1 127 ? -2.836 -32.031 -13.82 1 94.75 127 LEU A O 1
ATOM 1024 N N . ASP A 1 128 ? -2.023 -30.359 -15.078 1 96.38 128 ASP A N 1
ATOM 1025 C CA . ASP A 1 128 ? -2.674 -30.797 -16.312 1 96.38 128 ASP A CA 1
ATOM 1026 C C . ASP A 1 128 ? -4.156 -31.078 -16.062 1 96.38 128 ASP A C 1
ATOM 1028 O O . ASP A 1 128 ? -4.641 -32.188 -16.359 1 96.38 128 ASP A O 1
ATOM 1032 N N . PRO A 1 129 ? -4.828 -30.109 -15.492 1 97.75 129 PRO A N 1
ATOM 1033 C CA . PRO A 1 129 ? -6.262 -30.297 -15.242 1 97.75 129 PRO A CA 1
ATOM 1034 C C . PRO A 1 129 ? -7.109 -30.078 -16.5 1 97.75 129 PRO A C 1
ATOM 1036 O O . PRO A 1 129 ? -6.57 -29.766 -17.562 1 97.75 129 PRO A O 1
ATOM 1039 N N . GLN A 1 130 ? -8.398 -30.266 -16.359 1 97.81 130 GLN A N 1
ATOM 1040 C CA . GLN A 1 130 ? -9.32 -30.031 -17.469 1 97.81 130 GLN A CA 1
ATOM 1041 C C . GLN A 1 130 ? -9.453 -28.547 -17.766 1 97.81 130 GLN A C 1
ATOM 1043 O O . GLN A 1 130 ? -9.828 -28.172 -18.875 1 97.81 130 GLN A O 1
ATOM 1048 N N . GLY A 1 131 ? -9.18 -27.719 -16.766 1 98 131 GLY A N 1
ATOM 1049 C CA . GLY A 1 131 ? -9.227 -26.281 -16.891 1 98 131 GLY A CA 1
ATOM 1050 C C . GLY A 1 131 ? -8.781 -25.562 -15.633 1 98 131 GLY A C 1
ATOM 1051 O O . GLY A 1 131 ? -8.719 -26.156 -14.555 1 98 131 GLY A O 1
ATOM 1052 N N . VAL A 1 132 ? -8.438 -24.312 -15.797 1 98.62 132 VAL A N 1
ATOM 1053 C CA . VAL A 1 132 ? -8.008 -23.438 -14.703 1 98.62 132 VAL A CA 1
ATOM 1054 C C . VAL A 1 132 ? -8.68 -22.078 -14.82 1 98.62 132 VAL A C 1
ATOM 1056 O O . VAL A 1 132 ? -8.859 -21.562 -15.93 1 98.62 132 VAL A O 1
ATOM 1059 N N . ALA A 1 133 ? -9.086 -21.531 -13.672 1 98.81 133 ALA A N 1
ATOM 1060 C CA . ALA A 1 133 ? -9.609 -20.172 -13.609 1 98.81 133 ALA A CA 1
ATOM 1061 C C . ALA A 1 133 ? -8.914 -19.375 -12.516 1 98.81 133 ALA A C 1
ATOM 1063 O O . ALA A 1 133 ? -8.797 -19.828 -11.375 1 98.81 133 ALA A O 1
ATOM 1064 N N . VAL A 1 134 ? -8.438 -18.234 -12.891 1 98.75 134 VAL A N 1
ATOM 1065 C CA . VAL A 1 134 ? -7.82 -17.328 -11.938 1 98.75 134 VAL A CA 1
ATOM 1066 C C . VAL A 1 134 ? -8.453 -15.938 -12.062 1 98.75 134 VAL A C 1
ATOM 1068 O O . VAL A 1 134 ? -8.633 -15.43 -13.172 1 98.75 134 VAL A O 1
ATOM 1071 N N . VAL A 1 135 ? -8.844 -15.383 -10.953 1 98.62 135 VAL A N 1
ATOM 1072 C CA . VAL A 1 135 ? -9.312 -14.008 -10.859 1 98.62 135 VAL A CA 1
ATOM 1073 C C . VAL A 1 135 ? -8.531 -13.266 -9.781 1 98.62 135 VAL A C 1
ATOM 1075 O O . VAL A 1 135 ? -8.32 -13.797 -8.688 1 98.62 135 VAL A O 1
ATOM 1078 N N . ILE A 1 136 ? -8.055 -12.086 -10.109 1 98.5 136 ILE A N 1
ATOM 1079 C CA . ILE A 1 136 ? -7.398 -11.234 -9.125 1 98.5 136 ILE A CA 1
ATOM 1080 C C . ILE A 1 136 ? -8.117 -9.891 -9.047 1 98.5 136 ILE A C 1
ATOM 1082 O O . ILE A 1 136 ? -8.422 -9.281 -10.07 1 98.5 136 ILE A O 1
ATOM 1086 N N . LYS A 1 137 ? -8.523 -9.523 -7.922 1 98.19 137 LYS A N 1
ATOM 1087 C CA . LYS A 1 137 ? -9 -8.18 -7.594 1 98.19 137 LYS A CA 1
ATOM 1088 C C . LYS A 1 137 ? -8 -7.449 -6.703 1 98.19 137 LYS A C 1
ATOM 1090 O O . LYS A 1 137 ? -7.656 -7.93 -5.621 1 98.19 137 LYS A O 1
ATOM 1095 N N . ALA A 1 138 ? -7.492 -6.297 -7.176 1 98.19 138 ALA A N 1
ATOM 1096 C CA . ALA A 1 138 ? -6.422 -5.656 -6.41 1 98.19 138 ALA A CA 1
ATOM 1097 C C . ALA A 1 138 ? -6.527 -4.137 -6.488 1 98.19 138 ALA A C 1
ATOM 1099 O O . ALA A 1 138 ? -7.156 -3.596 -7.406 1 98.19 138 ALA A O 1
ATOM 1100 N N . LYS A 1 139 ? -6.016 -3.471 -5.469 1 97.81 139 LYS A N 1
ATOM 1101 C CA . LYS A 1 139 ? -5.797 -2.027 -5.418 1 97.81 139 LYS A CA 1
ATOM 1102 C C . LYS A 1 139 ? -4.336 -1.682 -5.688 1 97.81 139 LYS A C 1
ATOM 1104 O O . LYS A 1 139 ? -3.432 -2.377 -5.223 1 97.81 139 LYS A O 1
ATOM 1109 N N . HIS A 1 140 ? -4.145 -0.668 -6.465 1 98.19 140 HIS A N 1
ATOM 1110 C CA . HIS A 1 140 ? -2.807 -0.251 -6.867 1 98.19 140 HIS A CA 1
ATOM 1111 C C . HIS A 1 140 ? -2.43 1.081 -6.227 1 98.19 140 HIS A C 1
ATOM 1113 O O . HIS A 1 140 ? -3.027 2.115 -6.535 1 98.19 140 HIS A O 1
ATOM 1119 N N . LEU A 1 141 ? -1.373 1.071 -5.449 1 97.94 141 LEU A N 1
ATOM 1120 C CA . LEU A 1 141 ? -0.983 2.289 -4.746 1 97.94 141 LEU A CA 1
ATOM 1121 C C . LEU A 1 141 ? -0.441 3.33 -5.719 1 97.94 141 LEU A C 1
ATOM 1123 O O . LEU A 1 141 ? -0.502 4.531 -5.445 1 97.94 141 LEU A O 1
ATOM 1127 N N . CYS A 1 142 ? 0.082 2.916 -6.871 1 96.88 142 CYS A N 1
ATOM 1128 C CA . CYS A 1 142 ? 0.549 3.873 -7.867 1 96.88 142 CYS A CA 1
ATOM 1129 C C . CYS A 1 142 ? -0.61 4.688 -8.43 1 96.88 142 CYS A C 1
ATOM 1131 O O . CYS A 1 142 ? -0.406 5.777 -8.969 1 96.88 142 CYS A O 1
ATOM 1133 N N . MET A 1 143 ? -1.85 4.18 -8.273 1 95.25 143 MET A N 1
ATOM 1134 C CA . MET A 1 143 ? -3.037 4.898 -8.727 1 95.25 143 MET A CA 1
ATOM 1135 C C . MET A 1 143 ? -3.691 5.656 -7.578 1 95.25 143 MET A C 1
ATOM 1137 O O . MET A 1 143 ? -4.402 6.637 -7.801 1 95.25 143 MET A O 1
ATOM 1141 N N . MET A 1 144 ? -3.445 5.18 -6.414 1 95.94 144 MET A N 1
ATOM 1142 C CA . MET A 1 144 ? -4.156 5.703 -5.254 1 95.94 144 MET A CA 1
ATOM 1143 C C . MET A 1 144 ? -3.416 6.895 -4.656 1 95.94 144 MET A C 1
ATOM 1145 O O . MET A 1 144 ? -4.035 7.898 -4.289 1 95.94 144 MET A O 1
ATOM 1149 N N . MET A 1 145 ? -2.061 6.805 -4.664 1 96.25 145 MET A N 1
ATOM 1150 C CA . MET A 1 145 ? -1.352 7.734 -3.789 1 96.25 145 MET A CA 1
ATOM 1151 C C . MET A 1 145 ? -0.609 8.789 -4.602 1 96.25 145 MET A C 1
ATOM 1153 O O . MET A 1 145 ? 0.036 9.672 -4.035 1 96.25 145 MET A O 1
ATOM 1157 N N . ARG A 1 146 ? -0.684 8.633 -5.824 1 93.81 146 ARG A N 1
ATOM 1158 C CA . ARG A 1 146 ? -0.054 9.586 -6.73 1 93.81 146 ARG A CA 1
ATOM 1159 C C . ARG A 1 146 ? -0.781 9.625 -8.07 1 93.81 146 ARG A C 1
ATOM 1161 O O . ARG A 1 146 ? -1.615 8.766 -8.359 1 93.81 146 ARG A O 1
ATOM 1168 N N . GLY A 1 147 ? -0.458 10.68 -8.852 1 93.31 147 GLY A N 1
ATOM 1169 C CA . GLY A 1 147 ? -1.05 10.758 -10.18 1 93.31 147 GLY A CA 1
ATOM 1170 C C . GLY A 1 147 ? -2.539 11.039 -10.156 1 93.31 147 GLY A C 1
ATOM 1171 O O . GLY A 1 147 ? -2.975 12.055 -9.609 1 93.31 147 GLY A O 1
ATOM 1172 N N . VAL A 1 148 ? -3.264 10.148 -10.586 1 88.25 148 VAL A N 1
ATOM 1173 C CA . VAL A 1 148 ? -4.707 10.32 -10.727 1 88.25 148 VAL A CA 1
ATOM 1174 C C . VAL A 1 148 ? -5.363 10.312 -9.352 1 88.25 148 VAL A C 1
ATOM 1176 O O . VAL A 1 148 ? -6.453 10.859 -9.172 1 88.25 148 VAL A O 1
ATOM 1179 N N . GLU A 1 149 ? -4.75 9.664 -8.406 1 92.62 149 GLU A N 1
ATOM 1180 C CA . GLU A 1 149 ? -5.18 9.609 -7.016 1 92.62 149 GLU A CA 1
ATOM 1181 C C . GLU A 1 149 ? -6.617 9.109 -6.898 1 92.62 149 GLU A C 1
ATOM 1183 O O . GLU A 1 149 ? -7.441 9.734 -6.223 1 92.62 149 GLU A O 1
ATOM 1188 N N . LYS A 1 150 ? -6.98 8.109 -7.734 1 89.62 150 LYS A N 1
ATOM 1189 C CA . LYS A 1 150 ? -8.25 7.402 -7.57 1 89.62 150 LYS A CA 1
ATOM 1190 C C . LYS A 1 150 ? -8.172 6.402 -6.418 1 89.62 150 LYS A C 1
ATOM 1192 O O . LYS A 1 150 ? -7.82 5.238 -6.625 1 89.62 150 LYS A O 1
ATOM 1197 N N . GLN A 1 151 ? -8.609 6.777 -5.312 1 90 151 GLN A N 1
ATOM 1198 C CA . GLN A 1 151 ? -8.258 6.129 -4.055 1 90 151 GLN A CA 1
ATOM 1199 C C . GLN A 1 151 ? -9.109 4.883 -3.824 1 90 151 GLN A C 1
ATOM 1201 O O . GLN A 1 151 ? -8.766 4.031 -3.002 1 90 151 GLN A O 1
ATOM 1206 N N . ASN A 1 152 ? -10.227 4.762 -4.543 1 90.06 152 ASN A N 1
ATOM 1207 C CA . ASN A 1 152 ? -11.133 3.646 -4.277 1 90.06 152 ASN A CA 1
ATOM 1208 C C . ASN A 1 152 ? -11.234 2.713 -5.48 1 90.06 152 ASN A C 1
ATOM 1210 O O . ASN A 1 152 ? -12.094 1.831 -5.512 1 90.06 152 ASN A O 1
ATOM 1214 N N . SER A 1 153 ? -10.359 2.893 -6.398 1 91.44 153 SER A N 1
ATOM 1215 C CA . SER A 1 153 ? -10.398 2.061 -7.594 1 91.44 153 SER A CA 1
ATOM 1216 C C . SER A 1 153 ? -9.797 0.686 -7.332 1 91.44 153 SER A C 1
ATOM 1218 O O . SER A 1 153 ? -8.828 0.561 -6.578 1 91.44 153 SER A O 1
ATOM 1220 N N . GLU A 1 154 ? -10.43 -0.338 -7.949 1 96 154 GLU A N 1
ATOM 1221 C CA . GLU A 1 154 ? -9.93 -1.709 -7.93 1 96 154 GLU A CA 1
ATOM 1222 C C . GLU A 1 154 ? -9.805 -2.27 -9.344 1 96 154 GLU A C 1
ATOM 1224 O O . GLU A 1 154 ? -10.648 -1.988 -10.203 1 96 154 GLU A O 1
ATOM 1229 N N . LEU A 1 155 ? -8.789 -3.002 -9.555 1 96.69 155 LEU A N 1
ATOM 1230 C CA . LEU A 1 155 ? -8.586 -3.674 -10.836 1 96.69 155 LEU A CA 1
ATOM 1231 C C . LEU A 1 155 ? -8.945 -5.152 -10.734 1 96.69 155 LEU A C 1
ATOM 1233 O O . LEU A 1 155 ? -8.562 -5.824 -9.781 1 96.69 155 LEU A O 1
ATOM 1237 N N . PHE A 1 156 ? -9.789 -5.609 -11.688 1 97.31 156 PHE A N 1
ATOM 1238 C CA . PHE A 1 156 ? -10.164 -7.012 -11.805 1 97.31 156 PHE A CA 1
ATOM 1239 C C . PHE A 1 156 ? -9.555 -7.633 -13.055 1 97.31 156 PHE A C 1
ATOM 1241 O O . P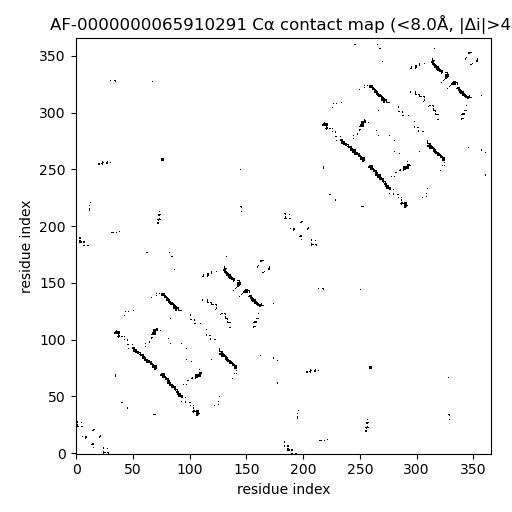HE A 1 156 ? -9.711 -7.105 -14.156 1 97.31 156 PHE A O 1
ATOM 1248 N N . THR A 1 157 ? -8.773 -8.703 -12.906 1 98.44 157 THR A N 1
ATOM 1249 C CA . THR A 1 157 ? -8.234 -9.461 -14.031 1 98.44 157 THR A CA 1
ATOM 1250 C C . THR A 1 157 ? -8.609 -10.93 -13.914 1 98.44 157 THR A C 1
ATOM 1252 O O . THR A 1 157 ? -8.797 -11.445 -12.812 1 98.44 157 THR A O 1
ATOM 1255 N N . SER A 1 158 ? -8.781 -11.594 -15.062 1 98.38 158 SER A N 1
ATOM 1256 C CA . SER A 1 158 ? -9.109 -13.016 -15.07 1 98.38 158 SER A CA 1
ATOM 1257 C C . SER A 1 158 ? -8.352 -13.75 -16.172 1 98.38 158 SER A C 1
ATOM 1259 O O . SER A 1 158 ? -7.949 -13.141 -17.172 1 98.38 158 SER A O 1
ATOM 1261 N N . CYS A 1 159 ? -8.062 -14.93 -15.953 1 98.75 159 CYS A N 1
ATOM 1262 C CA . CYS A 1 159 ? -7.547 -15.875 -16.938 1 98.75 159 CYS A CA 1
ATOM 1263 C C . CYS A 1 159 ? -8.258 -17.219 -16.828 1 98.75 159 CYS A C 1
ATOM 1265 O O . CYS A 1 159 ? -8.227 -17.859 -15.773 1 98.75 159 CYS A O 1
ATOM 1267 N N . LEU A 1 160 ? -8.938 -17.547 -17.938 1 98.56 160 LEU A N 1
ATOM 1268 C CA . LEU A 1 160 ? -9.703 -18.797 -18 1 98.56 160 LEU A CA 1
ATOM 1269 C C . LEU A 1 160 ? -9.094 -19.75 -19.031 1 98.56 160 LEU A C 1
ATOM 1271 O O . LEU A 1 160 ? -8.82 -19.359 -20.156 1 98.56 160 LEU A O 1
ATOM 1275 N N . LEU A 1 161 ? -8.867 -20.969 -18.625 1 98.56 161 LEU A N 1
ATOM 1276 C CA . LEU A 1 161 ? -8.289 -22 -19.484 1 98.56 161 LEU A CA 1
ATOM 1277 C C . LEU A 1 161 ? -9.18 -23.234 -19.516 1 98.56 161 LEU A C 1
ATOM 1279 O O . LEU A 1 161 ? -9.93 -23.5 -18.578 1 98.56 161 LEU A O 1
ATOM 1283 N N . GLY A 1 162 ? -9.172 -23.984 -20.656 1 98.06 162 GLY A N 1
ATOM 1284 C CA . GLY A 1 162 ? -9.875 -25.266 -20.766 1 98.06 162 GLY A CA 1
ATOM 1285 C C . GLY A 1 162 ? -11.367 -25.141 -20.516 1 98.06 162 GLY A C 1
ATOM 1286 O O . GLY A 1 162 ? -12.039 -24.297 -21.141 1 98.06 162 GLY A O 1
ATOM 1287 N N . ALA A 1 163 ? -11.82 -25.969 -19.609 1 97.62 163 ALA A N 1
ATOM 1288 C CA . ALA A 1 163 ? -13.258 -26.109 -19.359 1 97.62 163 ALA A CA 1
ATOM 1289 C C . ALA A 1 163 ? -13.859 -24.781 -18.922 1 97.62 163 ALA A C 1
ATOM 1291 O O . ALA A 1 163 ? -15.023 -24.484 -19.203 1 97.62 163 ALA A O 1
ATOM 1292 N N . PHE A 1 164 ? -13.109 -23.953 -18.297 1 97.88 164 PHE A N 1
ATOM 1293 C CA . PHE A 1 164 ? -13.625 -22.672 -17.812 1 97.88 164 PHE A CA 1
ATOM 1294 C C . PHE A 1 164 ? -13.812 -21.703 -18.969 1 97.88 164 PHE A C 1
ATOM 1296 O O . PHE A 1 164 ? -14.641 -20.781 -18.891 1 97.88 164 PHE A O 1
ATOM 1303 N N . LYS A 1 165 ? -13.047 -21.859 -19.922 1 97.5 165 LYS A N 1
ATOM 1304 C CA . LYS A 1 165 ? -13.164 -21.016 -21.109 1 97.5 165 LYS A CA 1
ATOM 1305 C C . LYS A 1 165 ? -14.25 -21.531 -22.047 1 97.5 165 LYS A C 1
ATOM 1307 O O . LYS A 1 165 ? -14.992 -20.734 -22.641 1 97.5 165 LYS A O 1
ATOM 1312 N N . GLU A 1 166 ? -14.422 -22.859 -22.094 1 97.56 166 GLU A N 1
ATOM 1313 C CA . GLU A 1 166 ? -15.242 -23.5 -23.109 1 97.56 166 GLU A CA 1
ATOM 1314 C C . GLU A 1 166 ? -16.672 -23.719 -22.625 1 97.56 166 GLU A C 1
ATOM 1316 O O . GLU A 1 166 ? -17.594 -23.812 -23.422 1 97.56 166 GLU A O 1
ATOM 1321 N N . ASN A 1 167 ? -16.859 -23.875 -21.375 1 97.06 167 ASN A N 1
ATOM 1322 C CA . ASN A 1 167 ? -18.141 -24.203 -20.781 1 97.06 167 ASN A CA 1
ATOM 1323 C C . ASN A 1 167 ? -18.688 -23.062 -19.922 1 97.06 167 ASN A C 1
ATOM 1325 O O . ASN A 1 167 ? -18.172 -22.812 -18.828 1 97.06 167 ASN A O 1
ATOM 1329 N N . MET A 1 168 ? -19.734 -22.562 -20.328 1 96.19 168 MET A N 1
ATOM 1330 C CA . MET A 1 168 ? -20.297 -21.375 -19.688 1 96.19 168 MET A CA 1
ATOM 1331 C C . MET A 1 168 ? -20.859 -21.734 -18.312 1 96.19 168 MET A C 1
ATOM 1333 O O . MET A 1 168 ? -20.797 -20.906 -17.391 1 96.19 168 MET A O 1
ATOM 1337 N N . VAL A 1 169 ? -21.375 -22.812 -18.188 1 96.31 169 VAL A N 1
ATOM 1338 C CA . VAL A 1 169 ? -21.938 -23.234 -16.906 1 96.31 169 VAL A CA 1
ATOM 1339 C C . VAL A 1 169 ? -20.844 -23.328 -15.859 1 96.31 169 VAL A C 1
ATOM 1341 O O . VAL A 1 169 ? -20.984 -22.812 -14.75 1 96.31 169 VAL A O 1
ATOM 1344 N N . THR A 1 170 ? -19.766 -23.969 -16.266 1 95.56 170 THR A N 1
ATOM 1345 C CA . THR A 1 170 ? -18.609 -24.094 -15.391 1 95.56 170 THR A CA 1
ATOM 1346 C C . THR A 1 170 ? -18.062 -22.719 -15 1 95.56 170 THR A C 1
ATOM 1348 O O . THR A 1 170 ? -17.797 -22.469 -13.828 1 95.56 170 THR A O 1
ATOM 1351 N N . ARG A 1 171 ? -17.984 -21.844 -15.93 1 96.56 171 ARG A N 1
ATOM 1352 C CA . ARG A 1 171 ? -17.5 -20.484 -15.719 1 96.56 171 ARG A CA 1
ATOM 1353 C C . ARG A 1 171 ? -18.406 -19.719 -14.766 1 96.56 171 ARG A C 1
ATOM 1355 O O . ARG A 1 171 ? -17.938 -19.062 -13.836 1 96.56 171 ARG A O 1
ATOM 1362 N N . SER A 1 172 ? -19.688 -19.844 -14.977 1 96.25 172 SER A N 1
ATOM 1363 C CA . SER A 1 172 ? -20.672 -19.141 -14.156 1 96.25 172 SER A CA 1
ATOM 1364 C C . SER A 1 172 ? -20.641 -19.625 -12.711 1 96.25 172 SER A C 1
ATOM 1366 O O . SER A 1 172 ? -20.766 -18.844 -11.773 1 96.25 172 SER A O 1
ATOM 1368 N N . GLU A 1 173 ? -20.5 -20.859 -12.578 1 94.69 173 GLU A N 1
ATOM 1369 C CA . GLU A 1 173 ? -20.391 -21.422 -11.234 1 94.69 173 GLU A CA 1
ATOM 1370 C C . GLU A 1 173 ? -19.203 -20.828 -10.492 1 94.69 173 GLU A C 1
ATOM 1372 O O . GLU A 1 173 ? -19.312 -20.453 -9.32 1 94.69 173 GLU A O 1
ATOM 1377 N N . PHE A 1 174 ? -18.094 -20.812 -11.211 1 96.12 174 PHE A N 1
ATOM 1378 C CA . PHE A 1 174 ? -16.875 -20.25 -10.633 1 96.12 174 PHE A CA 1
ATOM 1379 C C . PHE A 1 174 ? -17.094 -18.797 -10.227 1 96.12 174 PHE A C 1
ATOM 1381 O O . PHE A 1 174 ? -16.828 -18.422 -9.078 1 96.12 174 PHE A O 1
ATOM 1388 N N . LEU A 1 175 ? -17.672 -17.984 -11.023 1 95.69 175 LEU A N 1
ATOM 1389 C CA . LEU A 1 175 ? -17.875 -16.562 -10.773 1 95.69 175 LEU A CA 1
ATOM 1390 C C . LEU A 1 175 ? -18.859 -16.344 -9.625 1 95.69 175 LEU A C 1
ATOM 1392 O O . LEU A 1 175 ? -18.688 -15.445 -8.805 1 95.69 175 LEU A O 1
ATOM 1396 N N . ASP A 1 176 ? -19.828 -17.188 -9.523 1 94.44 176 ASP A N 1
ATOM 1397 C CA . ASP A 1 176 ? -20.812 -17.109 -8.445 1 94.44 176 ASP A CA 1
ATOM 1398 C C . ASP A 1 176 ? -20.172 -17.391 -7.094 1 94.44 176 ASP A C 1
ATOM 1400 O O . ASP A 1 176 ? -20.5 -16.75 -6.098 1 94.44 176 ASP A O 1
ATOM 1404 N N . LEU A 1 177 ? -19.266 -18.281 -7.117 1 92.56 177 LEU A N 1
ATOM 1405 C CA . LEU A 1 177 ? -18.641 -18.703 -5.871 1 92.56 177 LEU A CA 1
ATOM 1406 C C . LEU A 1 177 ? -17.703 -17.625 -5.344 1 92.56 177 LEU A C 1
ATOM 1408 O O . LEU A 1 177 ? -17.547 -17.484 -4.129 1 92.56 177 LEU A O 1
ATOM 1412 N N . ILE A 1 178 ? -17.094 -16.906 -6.203 1 91.94 178 ILE A N 1
ATOM 1413 C CA . ILE A 1 178 ? -16.156 -15.914 -5.699 1 91.94 178 ILE A CA 1
ATOM 1414 C C . ILE A 1 178 ? -16.906 -14.648 -5.293 1 91.94 178 ILE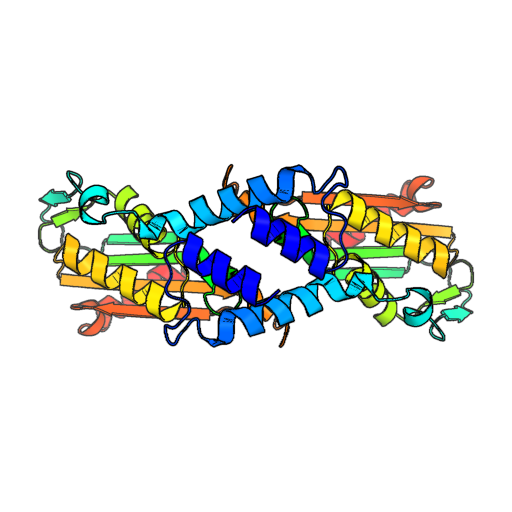 A C 1
ATOM 1416 O O . ILE A 1 178 ? -16.391 -13.82 -4.539 1 91.94 178 ILE A O 1
ATOM 1420 N N . ARG A 1 179 ? -18.094 -14.43 -5.73 1 87.81 179 ARG A N 1
ATOM 1421 C CA . ARG A 1 179 ? -18.938 -13.305 -5.328 1 87.81 179 ARG A CA 1
ATOM 1422 C C . ARG A 1 179 ? -19.516 -13.516 -3.93 1 87.81 179 ARG A C 1
ATOM 1424 O O . ARG A 1 179 ? -19.656 -12.562 -3.164 1 87.81 179 ARG A O 1
ATOM 1431 N N . THR A 1 180 ? -19.938 -14.672 -3.551 1 76.75 180 THR A N 1
ATOM 1432 C CA . THR A 1 180 ? -20.594 -15 -2.287 1 76.75 180 THR A CA 1
ATOM 1433 C C . THR A 1 180 ? -19.609 -14.852 -1.122 1 76.75 180 THR A C 1
ATOM 1435 O O . THR A 1 180 ? -20.031 -14.547 0.001 1 76.75 180 THR A O 1
ATOM 1438 N N . GLY A 1 181 ? -18.422 -15.047 -1.177 1 59.44 181 GLY A N 1
ATOM 1439 C CA . GLY A 1 181 ? -17.516 -14.969 -0.049 1 59.44 181 GLY A CA 1
ATOM 1440 C C . GLY A 1 181 ? -17.156 -13.539 0.328 1 59.44 181 GLY A C 1
ATOM 1441 O O . GLY A 1 181 ? -16.531 -13.305 1.367 1 59.44 181 GLY A O 1
ATOM 1442 N N . SER A 1 182 ? -17.078 -12.633 -0.551 1 49.72 182 SER A N 1
ATOM 1443 C CA . SER A 1 182 ? -16.688 -11.273 -0.214 1 49.72 182 SER A CA 1
ATOM 1444 C C . SER A 1 182 ? -17.734 -10.594 0.666 1 49.72 182 SER A C 1
ATOM 1446 O O . SER A 1 182 ? -17.672 -9.375 0.875 1 49.72 182 SER A O 1
ATOM 1448 N N . THR A 1 183 ? -18.719 -11.297 1.278 1 37.19 183 THR A N 1
ATOM 1449 C CA . THR A 1 183 ? -19.609 -10.688 2.266 1 37.19 183 THR A CA 1
ATOM 1450 C C . THR A 1 183 ? -18.953 -10.672 3.645 1 37.19 183 THR A C 1
ATOM 1452 O O . THR A 1 183 ? -18.359 -11.664 4.062 1 37.19 183 THR A O 1
ATOM 1455 N N . MET B 1 1 ? 18.812 9.961 -9.094 1 93.88 1 MET B N 1
ATOM 1456 C CA . MET B 1 1 ? 17.781 9.016 -8.648 1 93.88 1 MET B CA 1
ATOM 1457 C C . MET B 1 1 ? 17.578 7.922 -9.688 1 93.88 1 MET B C 1
ATOM 1459 O O . MET B 1 1 ? 17.656 6.734 -9.367 1 93.88 1 MET B O 1
ATOM 1463 N N . GLU B 1 2 ? 17.516 8.289 -10.938 1 97.12 2 GLU B N 1
ATOM 1464 C CA . GLU B 1 2 ? 17.172 7.316 -11.969 1 97.12 2 GLU B CA 1
ATOM 1465 C C . GLU B 1 2 ? 18.25 6.238 -12.086 1 97.12 2 GLU B C 1
ATOM 1467 O O . GLU B 1 2 ? 17.938 5.051 -12.203 1 97.12 2 GLU B O 1
ATOM 1472 N N . GLU B 1 3 ? 19.5 6.668 -12.078 1 97.75 3 GLU B N 1
ATOM 1473 C CA . GLU B 1 3 ? 20.594 5.707 -12.164 1 97.75 3 GLU B CA 1
ATOM 1474 C C . GLU B 1 3 ? 20.562 4.734 -10.984 1 97.75 3 GLU B C 1
ATOM 1476 O O . GLU B 1 3 ? 20.859 3.547 -11.148 1 97.75 3 GLU B O 1
ATOM 1481 N N . ASN B 1 4 ? 20.281 5.254 -9.844 1 98.06 4 ASN B N 1
ATOM 1482 C CA . ASN B 1 4 ? 20.172 4.398 -8.672 1 98.06 4 ASN B CA 1
ATOM 1483 C C . ASN B 1 4 ? 19.047 3.373 -8.828 1 98.06 4 ASN B C 1
ATOM 1485 O O . ASN B 1 4 ? 19.203 2.225 -8.406 1 98.06 4 ASN B O 1
ATOM 1489 N N . ILE B 1 5 ? 17.938 3.762 -9.43 1 98.19 5 ILE B N 1
ATOM 1490 C CA . ILE B 1 5 ? 16.828 2.855 -9.672 1 98.19 5 ILE B CA 1
ATOM 1491 C C . ILE B 1 5 ? 17.25 1.765 -10.656 1 98.19 5 ILE B C 1
ATOM 1493 O O . ILE B 1 5 ? 16.938 0.588 -10.453 1 98.19 5 ILE B O 1
ATOM 1497 N N . VAL B 1 6 ? 17.969 2.158 -11.695 1 98.38 6 VAL B N 1
ATOM 1498 C CA . VAL B 1 6 ? 18.469 1.183 -12.648 1 98.38 6 VAL B CA 1
ATOM 1499 C C . VAL B 1 6 ? 19.328 0.144 -11.922 1 98.38 6 VAL B C 1
ATOM 1501 O O . VAL B 1 6 ? 19.188 -1.059 -12.156 1 98.38 6 VAL B O 1
ATOM 1504 N N . ASN B 1 7 ? 20.141 0.595 -11.102 1 98.19 7 ASN B N 1
ATOM 1505 C CA . ASN B 1 7 ? 21.016 -0.304 -10.359 1 98.19 7 ASN B CA 1
ATOM 1506 C C . ASN B 1 7 ? 20.219 -1.222 -9.438 1 98.19 7 ASN B C 1
ATOM 1508 O O . ASN B 1 7 ? 20.578 -2.387 -9.258 1 98.19 7 ASN B O 1
ATOM 1512 N N . ILE B 1 8 ? 19.219 -0.696 -8.852 1 97.62 8 ILE B N 1
ATOM 1513 C CA . ILE B 1 8 ? 18.344 -1.499 -7.996 1 97.62 8 ILE B CA 1
ATOM 1514 C C . ILE B 1 8 ? 17.672 -2.592 -8.828 1 97.62 8 ILE B C 1
ATOM 1516 O O . ILE B 1 8 ? 17.625 -3.752 -8.414 1 97.62 8 ILE B O 1
ATOM 1520 N N . LEU B 1 9 ? 17.141 -2.24 -9.984 1 98.06 9 LEU B N 1
ATOM 1521 C CA . LEU B 1 9 ? 16.516 -3.213 -10.875 1 98.06 9 LEU B CA 1
ATOM 1522 C C . LEU B 1 9 ? 17.5 -4.332 -11.227 1 98.06 9 LEU B C 1
ATOM 1524 O O . LEU B 1 9 ? 17.141 -5.512 -11.172 1 98.06 9 LEU B O 1
ATOM 1528 N N . LYS B 1 10 ? 18.719 -4.027 -11.531 1 97.69 10 LYS B N 1
ATOM 1529 C CA . LYS B 1 10 ? 19.75 -5.016 -11.844 1 97.69 10 LYS B CA 1
ATOM 1530 C C . LYS B 1 10 ? 20.031 -5.91 -10.633 1 97.69 10 LYS B C 1
ATOM 1532 O O . LYS B 1 10 ? 20.203 -7.121 -10.781 1 97.69 10 LYS B O 1
ATOM 1537 N N . SER B 1 11 ? 20.031 -5.277 -9.539 1 96.56 11 SER B N 1
ATOM 1538 C CA . SER B 1 11 ? 20.391 -5.992 -8.312 1 96.56 11 SER B CA 1
ATOM 1539 C C . SER B 1 11 ? 19.359 -7.074 -7.996 1 96.56 11 SER B C 1
ATOM 1541 O O . SER B 1 11 ? 19.688 -8.094 -7.387 1 96.56 11 SER B O 1
ATOM 1543 N N . ILE B 1 12 ? 18.125 -6.863 -8.383 1 95.81 12 ILE B N 1
ATOM 1544 C CA . ILE B 1 12 ? 17.094 -7.852 -8.07 1 95.81 12 ILE B CA 1
ATOM 1545 C C . ILE B 1 12 ? 16.953 -8.836 -9.234 1 95.81 12 ILE B C 1
ATOM 1547 O O . ILE B 1 12 ? 16.047 -9.672 -9.242 1 95.81 12 ILE B O 1
ATOM 1551 N N . GLY B 1 13 ? 17.781 -8.719 -10.25 1 94.88 13 GLY B N 1
ATOM 1552 C CA . GLY B 1 13 ? 17.859 -9.695 -11.328 1 94.88 13 GLY B CA 1
ATOM 1553 C C . GLY B 1 13 ? 17.031 -9.305 -12.539 1 94.88 13 GLY B C 1
ATOM 1554 O O . GLY B 1 13 ? 16.766 -10.133 -13.406 1 94.88 13 GLY B O 1
ATOM 1555 N N . GLU B 1 14 ? 16.641 -8.031 -12.609 1 96.56 14 GLU B N 1
ATOM 1556 C CA . GLU B 1 14 ? 15.836 -7.578 -13.734 1 96.56 14 GLU B CA 1
ATOM 1557 C C . GLU B 1 14 ? 16.703 -6.953 -14.828 1 96.56 14 GLU B C 1
ATOM 1559 O O . GLU B 1 14 ? 17.844 -6.586 -14.578 1 96.56 14 GLU B O 1
ATOM 1564 N N . ASP B 1 15 ? 16.125 -6.992 -16 1 96.75 15 ASP B N 1
ATOM 1565 C CA . ASP B 1 15 ? 16.703 -6.281 -17.141 1 96.75 15 ASP B CA 1
ATOM 1566 C C . ASP B 1 15 ? 16.047 -4.918 -17.328 1 96.75 15 ASP B C 1
ATOM 1568 O O . ASP B 1 15 ? 14.945 -4.824 -17.875 1 96.75 15 ASP B O 1
ATOM 1572 N N . PRO B 1 16 ? 16.75 -3.916 -16.938 1 96.56 16 PRO B N 1
ATOM 1573 C CA . PRO B 1 16 ? 16.141 -2.582 -17 1 96.56 16 PRO B CA 1
ATOM 1574 C C . PRO B 1 16 ? 15.812 -2.16 -18.438 1 96.56 16 PRO B C 1
ATOM 1576 O O . PRO B 1 16 ? 15.086 -1.181 -18.641 1 96.56 16 PRO B O 1
ATOM 1579 N N . THR B 1 17 ? 16.281 -2.867 -19.406 1 96.06 17 THR B N 1
ATOM 1580 C CA . THR B 1 17 ? 16.094 -2.459 -20.797 1 96.06 17 THR B CA 1
ATOM 1581 C C . THR B 1 17 ? 14.875 -3.164 -21.406 1 96.06 17 THR B C 1
ATOM 1583 O O . THR B 1 17 ? 14.484 -2.879 -22.531 1 96.06 17 THR B O 1
ATOM 1586 N N . ARG B 1 18 ? 14.281 -4.012 -20.656 1 95.25 18 ARG B N 1
ATOM 1587 C CA . ARG B 1 18 ? 13.078 -4.629 -21.203 1 95.25 18 ARG B CA 1
ATOM 1588 C C . ARG B 1 18 ? 11.93 -3.625 -21.281 1 95.25 18 ARG B C 1
ATOM 1590 O O . ARG B 1 18 ? 11.906 -2.646 -20.531 1 95.25 18 ARG B O 1
ATOM 1597 N N . GLU B 1 19 ? 10.93 -3.805 -22.109 1 93.81 19 GLU B N 1
ATOM 1598 C CA . GLU B 1 19 ? 9.859 -2.869 -22.453 1 93.81 19 GLU B CA 1
ATOM 1599 C C . GLU B 1 19 ? 9.133 -2.387 -21.188 1 93.81 19 GLU B C 1
ATOM 1601 O O . GLU B 1 19 ? 8.961 -1.182 -21 1 93.81 19 GLU B O 1
ATOM 1606 N N . GLY B 1 20 ? 8.805 -3.135 -20.266 1 92.94 20 GLY B N 1
ATOM 1607 C CA . GLY B 1 20 ? 8.031 -2.791 -19.078 1 92.94 20 GLY B CA 1
ATOM 1608 C C . GLY B 1 20 ? 8.82 -1.975 -18.078 1 92.94 20 GLY B C 1
ATOM 1609 O O . GLY B 1 20 ? 8.242 -1.315 -17.203 1 92.94 20 GLY B O 1
ATOM 1610 N N . LEU B 1 21 ? 10.148 -1.887 -18.203 1 97.25 21 LEU B N 1
ATOM 1611 C CA . LEU B 1 21 ? 10.984 -1.258 -17.188 1 97.25 21 LEU B CA 1
ATOM 1612 C C . LEU B 1 21 ? 11.727 -0.058 -17.766 1 97.25 21 LEU B C 1
ATOM 1614 O O . LEU B 1 21 ? 12.359 0.701 -17.016 1 97.25 21 LEU B O 1
ATOM 1618 N N . LEU B 1 22 ? 11.57 0.18 -19.078 1 96.88 22 LEU B N 1
ATOM 1619 C CA . LEU B 1 22 ? 12.336 1.215 -19.766 1 96.88 22 LEU B CA 1
ATOM 1620 C C . LEU B 1 22 ? 12.133 2.57 -19.094 1 96.88 22 LEU B C 1
ATOM 1622 O O . LEU B 1 22 ? 13.102 3.301 -18.859 1 96.88 22 LEU B O 1
ATOM 1626 N N . ASN B 1 23 ? 10.93 2.883 -18.797 1 97.75 23 ASN B N 1
ATOM 1627 C CA . ASN B 1 23 ? 10.633 4.191 -18.234 1 97.75 23 ASN B CA 1
ATOM 1628 C C . ASN B 1 23 ? 10.438 4.113 -16.719 1 97.75 23 ASN B C 1
ATOM 1630 O O . ASN B 1 23 ? 10.055 5.098 -16.094 1 97.75 23 ASN B O 1
ATOM 1634 N N . THR B 1 24 ? 10.688 2.938 -16.156 1 98.25 24 THR B N 1
ATOM 1635 C CA . THR B 1 24 ? 10.469 2.732 -14.719 1 98.25 24 THR B CA 1
ATOM 1636 C C . THR B 1 24 ? 11.344 3.67 -13.898 1 98.25 24 THR B C 1
ATOM 1638 O O . THR B 1 24 ? 10.867 4.316 -12.969 1 98.25 24 THR B O 1
ATOM 1641 N N . PRO B 1 25 ? 12.656 3.842 -14.242 1 98.25 25 PRO B N 1
ATOM 1642 C CA . PRO B 1 25 ? 13.477 4.754 -13.445 1 98.25 25 PRO B CA 1
ATOM 1643 C C . PRO B 1 25 ? 12.914 6.176 -13.406 1 98.25 25 PRO B C 1
ATOM 1645 O O . PRO B 1 25 ? 12.859 6.793 -12.336 1 98.25 25 PRO B O 1
ATOM 1648 N N . LYS B 1 26 ? 12.445 6.641 -14.531 1 98.25 26 LYS B N 1
ATOM 1649 C CA . LYS B 1 26 ? 11.852 7.973 -14.609 1 98.25 26 LYS B CA 1
ATOM 1650 C C . LYS B 1 26 ? 10.555 8.047 -13.805 1 98.25 26 LYS B C 1
ATOM 1652 O O . LYS B 1 26 ? 10.328 9.008 -13.07 1 98.25 26 LYS B O 1
ATOM 1657 N N . ARG B 1 27 ? 9.727 7.082 -13.93 1 98.25 27 ARG B N 1
ATOM 1658 C CA . ARG B 1 27 ? 8.438 7.051 -13.242 1 98.25 27 ARG B CA 1
ATOM 1659 C C . ARG B 1 27 ? 8.617 6.953 -11.734 1 98.25 27 ARG B C 1
ATOM 1661 O O . ARG B 1 27 ? 7.871 7.57 -10.969 1 98.25 27 ARG B O 1
ATOM 1668 N N . VAL B 1 28 ? 9.594 6.141 -11.281 1 98.31 28 VAL B N 1
ATOM 1669 C CA . VAL B 1 28 ? 9.883 6 -9.859 1 98.31 28 VAL B CA 1
ATOM 1670 C C . VAL B 1 28 ? 10.391 7.328 -9.305 1 98.31 28 VAL B C 1
ATOM 1672 O O . VAL B 1 28 ? 9.984 7.75 -8.219 1 98.31 28 VAL B O 1
ATOM 1675 N N . LYS B 1 29 ? 11.266 7.961 -10.023 1 98.19 29 LYS B N 1
ATOM 1676 C CA . LYS B 1 29 ? 11.742 9.273 -9.594 1 98.19 29 LYS B CA 1
ATOM 1677 C C . LYS B 1 29 ? 10.578 10.25 -9.422 1 98.19 29 LYS B C 1
ATOM 1679 O O . LYS B 1 29 ? 10.484 10.938 -8.398 1 98.19 29 LYS B O 1
ATOM 1684 N N . LYS B 1 30 ? 9.727 10.305 -10.406 1 98.06 30 LYS B N 1
ATOM 1685 C CA . LYS B 1 30 ? 8.57 11.195 -10.344 1 98.06 30 LYS B CA 1
ATOM 1686 C C . LYS B 1 30 ? 7.684 10.852 -9.148 1 98.06 30 LYS B C 1
ATOM 1688 O O . LYS B 1 30 ? 7.16 11.742 -8.477 1 98.06 30 LYS B O 1
ATOM 1693 N N . ALA B 1 31 ? 7.527 9.578 -8.938 1 98.12 31 ALA B N 1
ATOM 1694 C CA . ALA B 1 31 ? 6.734 9.133 -7.793 1 98.12 31 ALA B CA 1
ATOM 1695 C C . ALA B 1 31 ? 7.344 9.609 -6.477 1 98.12 31 ALA B C 1
ATOM 1697 O O . ALA B 1 31 ? 6.645 10.156 -5.621 1 98.12 31 ALA B O 1
ATOM 1698 N N . TYR B 1 32 ? 8.633 9.414 -6.316 1 98 32 TYR B N 1
ATOM 1699 C CA . TYR B 1 32 ? 9.312 9.859 -5.102 1 98 32 TYR B CA 1
ATOM 1700 C C . TYR B 1 32 ? 9.227 11.367 -4.945 1 98 32 TYR B C 1
ATOM 1702 O O . TYR B 1 32 ? 8.992 11.875 -3.846 1 98 32 TYR B O 1
ATOM 1710 N N . ASP B 1 33 ? 9.398 12.078 -6.07 1 97.69 33 ASP B N 1
ATOM 1711 C CA . ASP B 1 33 ? 9.289 13.531 -6.027 1 97.69 33 ASP B CA 1
ATOM 1712 C C . ASP B 1 33 ? 7.926 13.961 -5.496 1 97.69 33 ASP B C 1
ATOM 1714 O O . ASP B 1 33 ? 7.832 14.867 -4.668 1 97.69 33 ASP B O 1
ATOM 1718 N N . PHE B 1 34 ? 6.941 13.336 -5.953 1 98.31 34 PHE B N 1
ATOM 1719 C CA . PHE B 1 34 ? 5.582 13.664 -5.539 1 98.31 34 PHE B CA 1
ATOM 1720 C C . PHE B 1 34 ? 5.348 13.258 -4.086 1 98.31 34 PHE B C 1
ATOM 1722 O O . PHE B 1 34 ? 4.859 14.062 -3.287 1 98.31 34 PHE B O 1
ATOM 1729 N N . LEU B 1 35 ? 5.754 12.047 -3.721 1 98.12 35 LEU B N 1
ATOM 1730 C CA . LEU B 1 35 ? 5.449 11.453 -2.424 1 98.12 35 LEU B CA 1
ATOM 1731 C C . LEU B 1 35 ? 6.285 12.094 -1.321 1 98.12 35 LEU B C 1
ATOM 1733 O O . LEU B 1 35 ? 5.992 11.922 -0.136 1 98.12 35 LEU B O 1
ATOM 1737 N N . THR B 1 36 ? 7.316 12.852 -1.687 1 98.38 36 THR B N 1
ATOM 1738 C CA . THR B 1 36 ? 8.141 13.539 -0.696 1 98.38 36 THR B CA 1
ATOM 1739 C C . THR B 1 36 ? 8.117 15.047 -0.927 1 98.38 36 THR B C 1
ATOM 1741 O O . THR B 1 36 ? 9.023 15.758 -0.478 1 98.38 36 THR B O 1
ATOM 1744 N N . SER B 1 37 ? 7.148 15.555 -1.619 1 97.81 37 SER B N 1
ATOM 1745 C CA . SER B 1 37 ? 7.062 16.969 -1.978 1 97.81 37 SER B CA 1
ATOM 1746 C C . SER B 1 37 ? 6.855 17.844 -0.744 1 97.81 37 SER B C 1
ATOM 1748 O O . SER B 1 37 ? 7.141 19.031 -0.77 1 97.81 37 SER B O 1
ATOM 1750 N N . GLY B 1 38 ? 6.355 17.188 0.315 1 97.75 38 GLY B N 1
ATOM 1751 C CA . GLY B 1 38 ? 6.082 17.906 1.544 1 97.75 38 GLY B CA 1
ATOM 1752 C C . GLY B 1 38 ? 7.324 18.531 2.158 1 97.75 38 GLY B C 1
ATOM 1753 O O . GLY B 1 38 ? 7.23 19.484 2.93 1 97.75 38 GLY B O 1
ATOM 1754 N N . TYR B 1 39 ? 8.492 17.984 1.846 1 96.94 39 TYR B N 1
ATOM 1755 C CA . TYR B 1 39 ? 9.742 18.547 2.348 1 96.94 39 TYR B CA 1
ATOM 1756 C C . TYR B 1 39 ? 9.961 19.953 1.827 1 96.94 39 TYR B C 1
ATOM 1758 O O . TYR B 1 39 ? 10.695 20.75 2.438 1 96.94 39 TYR B O 1
ATOM 1766 N N . HIS B 1 40 ? 9.289 20.297 0.778 1 96.19 40 HIS B N 1
ATOM 1767 C CA . HIS B 1 40 ? 9.57 21.562 0.105 1 96.19 40 HIS B CA 1
ATOM 1768 C C . HIS B 1 40 ? 8.398 22.531 0.238 1 96.19 40 HIS B C 1
ATOM 1770 O O . HIS B 1 40 ? 8.32 23.531 -0.491 1 96.19 40 HIS B O 1
ATOM 1776 N N . VAL B 1 41 ? 7.566 22.203 1.071 1 96.06 41 VAL B N 1
ATOM 1777 C CA . VAL B 1 41 ? 6.383 23.047 1.22 1 96.06 41 VAL B CA 1
ATOM 1778 C C . VAL B 1 41 ? 6.453 23.812 2.539 1 96.06 41 VAL B C 1
ATOM 1780 O O . VAL B 1 41 ? 6.793 23.25 3.578 1 96.06 41 VAL B O 1
ATOM 1783 N N . ASP B 1 42 ? 6.18 25.094 2.42 1 94.62 42 ASP B N 1
ATOM 1784 C CA . ASP B 1 42 ? 6.047 25.969 3.58 1 94.62 42 ASP B CA 1
ATOM 1785 C C . ASP B 1 42 ? 4.594 26.031 4.051 1 94.62 42 ASP B C 1
ATOM 1787 O O . ASP B 1 42 ? 3.734 26.562 3.346 1 94.62 42 ASP B O 1
ATOM 1791 N N . ILE B 1 43 ? 4.355 25.562 5.238 1 93.88 43 ILE B N 1
ATOM 1792 C CA . ILE B 1 43 ? 3.01 25.469 5.789 1 93.88 43 ILE B CA 1
ATOM 1793 C C . ILE B 1 43 ? 2.357 26.844 5.801 1 93.88 43 ILE B C 1
ATOM 1795 O O . ILE B 1 43 ? 1.15 26.969 5.578 1 93.88 43 ILE B O 1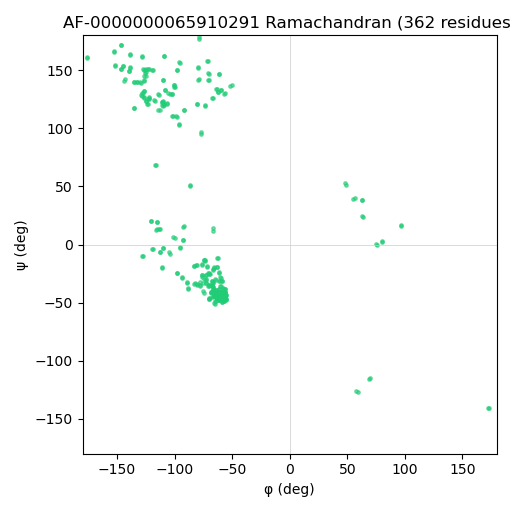
ATOM 1799 N N . THR B 1 44 ? 3.107 27.875 6.094 1 91.25 44 THR B N 1
ATOM 1800 C CA . THR B 1 44 ? 2.57 29.219 6.145 1 91.25 44 THR B CA 1
ATOM 1801 C C . THR B 1 44 ? 1.988 29.625 4.789 1 91.25 44 THR B C 1
ATOM 1803 O O . THR B 1 44 ? 0.973 30.328 4.727 1 91.25 44 THR B O 1
ATOM 1806 N N . LYS B 1 45 ? 2.615 29.172 3.75 1 93.88 45 LYS B N 1
ATOM 1807 C CA . LYS B 1 45 ? 2.131 29.469 2.406 1 93.88 45 LYS B CA 1
ATOM 1808 C C . LYS B 1 45 ? 0.859 28.688 2.092 1 93.88 45 LYS B C 1
ATOM 1810 O O . LYS B 1 45 ? 0.001 29.172 1.345 1 93.88 45 LYS B O 1
ATOM 1815 N N . VAL B 1 46 ? 0.8 27.578 2.697 1 92.5 46 VAL B N 1
ATOM 1816 C CA . VAL B 1 46 ? -0.359 26.703 2.488 1 92.5 46 VAL B CA 1
ATOM 1817 C C . VAL B 1 46 ? -1.598 27.344 3.111 1 92.5 46 VAL B C 1
ATOM 1819 O O . VAL B 1 46 ? -2.682 27.312 2.521 1 92.5 46 VAL B O 1
ATOM 1822 N N . VAL B 1 47 ? -1.479 28.031 4.188 1 92.75 47 VAL B N 1
ATOM 1823 C CA . VAL B 1 47 ? -2.645 28.484 4.941 1 92.75 47 VAL B CA 1
ATOM 1824 C C . VAL B 1 47 ? -2.867 29.984 4.707 1 92.75 47 VAL B C 1
ATOM 1826 O O . VAL B 1 47 ? -3.865 30.547 5.16 1 92.75 47 VAL B O 1
ATOM 1829 N N . ASN B 1 48 ? -1.923 30.578 4.02 1 88.5 48 ASN B N 1
ATOM 1830 C CA . ASN B 1 48 ? -1.997 32.031 3.83 1 88.5 48 ASN B CA 1
ATOM 1831 C C . ASN B 1 48 ? -3.307 32.438 3.164 1 88.5 48 ASN B C 1
ATOM 1833 O O . ASN B 1 48 ? -3.703 31.859 2.152 1 88.5 48 ASN B O 1
ATOM 1837 N N . GLY B 1 49 ? -3.961 33.438 3.811 1 87.5 49 GLY B N 1
ATOM 1838 C CA . GLY B 1 49 ? -5.172 34.031 3.271 1 87.5 49 GLY B CA 1
ATOM 1839 C C . GLY B 1 49 ? -6.414 33.188 3.529 1 87.5 49 GLY B C 1
ATOM 1840 O O . GLY B 1 49 ? -7.496 33.531 3.039 1 87.5 49 GLY B O 1
ATOM 1841 N N . ALA B 1 50 ? -6.242 32.094 4.238 1 91.75 50 ALA B N 1
ATOM 1842 C CA . ALA B 1 50 ? -7.402 31.234 4.469 1 91.75 50 ALA B CA 1
ATOM 1843 C C . ALA B 1 50 ? -7.766 31.172 5.949 1 91.75 50 ALA B C 1
ATOM 1845 O O . ALA B 1 50 ? -8.336 30.188 6.422 1 91.75 50 ALA B O 1
ATOM 1846 N N . ILE B 1 51 ? -7.312 32.094 6.633 1 93.38 51 ILE B N 1
ATOM 1847 C CA . ILE B 1 51 ? -7.684 32.188 8.039 1 93.38 51 ILE B CA 1
ATOM 1848 C C . ILE B 1 51 ? -8.688 33.344 8.219 1 93.38 51 ILE B C 1
ATOM 1850 O O . ILE B 1 51 ? -8.469 34.438 7.742 1 93.38 51 ILE B O 1
ATOM 1854 N N . PHE B 1 52 ? -9.773 33.031 8.891 1 94.06 52 PHE B N 1
ATOM 1855 C CA . PHE B 1 52 ? -10.891 33.938 9.031 1 94.06 52 PHE B CA 1
ATOM 1856 C C . PHE B 1 52 ? -11.242 34.156 10.5 1 94.06 52 PHE B C 1
ATOM 1858 O O . PHE B 1 52 ? -11.211 33.188 11.289 1 94.06 52 PHE B O 1
ATOM 1865 N N . GLU B 1 53 ? -11.648 35.406 10.727 1 93.44 53 GLU B N 1
ATOM 1866 C CA . GLU B 1 53 ? -12.156 35.688 12.062 1 93.44 53 GLU B CA 1
ATOM 1867 C C . GLU B 1 53 ? -13.602 35.219 12.203 1 93.44 53 GLU B C 1
ATOM 1869 O O . GLU B 1 53 ? -14.438 35.531 11.352 1 93.44 53 GLU B O 1
ATOM 1874 N N . GLU B 1 54 ? -13.758 34.344 13.164 1 89.5 54 GLU B N 1
ATOM 1875 C CA . GLU B 1 54 ? -15.094 33.812 13.438 1 89.5 54 GLU B CA 1
ATOM 1876 C C . GLU B 1 54 ? -15.305 33.594 14.93 1 89.5 54 GLU B C 1
ATOM 1878 O O . GLU B 1 54 ? -14.398 33.094 15.617 1 89.5 54 GLU B O 1
ATOM 1883 N N . SER B 1 55 ? -16.562 33.906 15.492 1 89.06 55 SER B N 1
ATOM 1884 C CA . SER B 1 55 ? -16.828 33.812 16.922 1 89.06 55 SER B CA 1
ATOM 1885 C C . SER B 1 55 ? -17.391 32.438 17.297 1 89.06 55 SER B C 1
ATOM 1887 O O . SER B 1 55 ? -17.703 32.188 18.453 1 89.06 55 SER B O 1
ATOM 1889 N N . THR B 1 56 ? -17.281 31.5 16.469 1 85.88 56 THR B N 1
ATOM 1890 C CA . THR B 1 56 ? -17.797 30.172 16.75 1 85.88 56 THR B CA 1
ATOM 1891 C C . THR B 1 56 ? -16.969 29.5 17.828 1 85.88 56 THR B C 1
ATOM 1893 O O . THR B 1 56 ? -15.758 29.688 17.906 1 85.88 56 THR B O 1
ATOM 1896 N N . GLU B 1 57 ? -17.734 28.766 18.703 1 86.62 57 GLU B N 1
ATOM 1897 C CA . GLU B 1 57 ? -17.062 28.109 19.812 1 86.62 57 GLU B CA 1
ATOM 1898 C C . GLU B 1 57 ? -17.109 26.594 19.672 1 86.62 57 GLU B C 1
ATOM 1900 O O . GLU B 1 57 ? -16.391 25.875 20.375 1 86.62 57 GLU B O 1
ATOM 1905 N N . GLY B 1 58 ? -17.797 26.062 18.734 1 92.19 58 GLY B N 1
ATOM 1906 C CA . GLY B 1 58 ? -17.953 24.625 18.578 1 92.19 58 GLY B CA 1
ATOM 1907 C C . GLY B 1 58 ? -16.766 23.969 17.922 1 92.19 58 GLY B C 1
ATOM 1908 O O . GLY B 1 58 ? -16.016 24.609 17.188 1 92.19 58 GLY B O 1
ATOM 1909 N N . MET B 1 59 ? -16.547 22.75 18.219 1 95.31 59 MET B N 1
ATOM 1910 C CA . MET B 1 59 ? -15.492 21.953 17.625 1 95.31 59 MET B CA 1
ATOM 1911 C C . MET B 1 59 ? -15.656 21.859 16.109 1 95.31 59 MET B C 1
ATOM 1913 O O . MET B 1 59 ? -16.781 21.703 15.609 1 95.31 59 MET B O 1
ATOM 1917 N N . ILE B 1 60 ? -14.625 22.062 15.383 1 96.75 60 ILE B N 1
ATOM 1918 C CA . ILE B 1 60 ? -14.586 21.828 13.938 1 96.75 60 ILE B CA 1
ATOM 1919 C C . ILE B 1 60 ? -13.773 20.562 13.648 1 96.75 60 ILE B C 1
ATOM 1921 O O . ILE B 1 60 ? -12.617 20.453 14.055 1 96.75 60 ILE B O 1
ATOM 1925 N N . LEU B 1 61 ? -14.414 19.578 12.992 1 97.31 61 LEU B N 1
ATOM 1926 C CA . LEU B 1 61 ? -13.805 18.297 12.703 1 97.31 61 LEU B CA 1
ATOM 1927 C C . LEU B 1 61 ? -13.82 18 11.211 1 97.31 61 LEU B C 1
ATOM 1929 O O . LEU B 1 61 ? -14.875 18.078 10.57 1 97.31 61 LEU B O 1
ATOM 1933 N N . VAL B 1 62 ? -12.703 17.812 10.664 1 97.31 62 VAL B N 1
ATOM 1934 C CA . VAL B 1 62 ? -12.594 17.188 9.352 1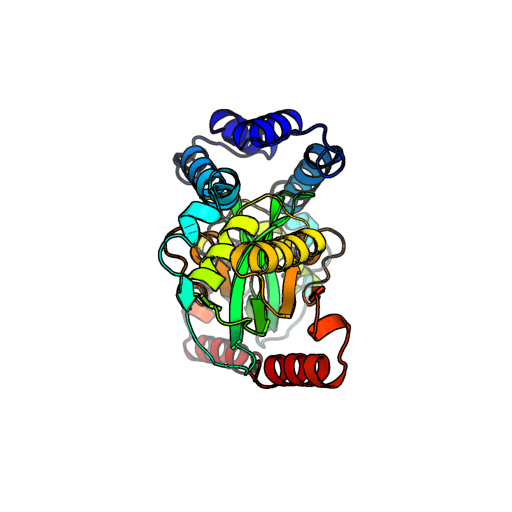 97.31 62 VAL B CA 1
ATOM 1935 C C . VAL B 1 62 ? -12.164 15.734 9.492 1 97.31 62 VAL B C 1
ATOM 1937 O O . VAL B 1 62 ? -11.047 15.445 9.914 1 97.31 62 VAL B O 1
ATOM 1940 N N . ARG B 1 63 ? -13.047 14.844 9.203 1 96.12 63 ARG B N 1
ATOM 1941 C CA . ARG B 1 63 ? -12.742 13.43 9.422 1 96.12 63 ARG B CA 1
ATOM 1942 C C . ARG B 1 63 ? -12.547 12.695 8.102 1 96.12 63 ARG B C 1
ATOM 1944 O O . ARG B 1 63 ? -12.859 13.227 7.039 1 96.12 63 ARG B O 1
ATOM 1951 N N . ASP B 1 64 ? -11.969 11.578 8.062 1 96.5 64 ASP B N 1
ATOM 1952 C CA . ASP B 1 64 ? -11.758 10.648 6.957 1 96.5 64 ASP B CA 1
ATOM 1953 C C . ASP B 1 64 ? -10.898 11.281 5.863 1 96.5 64 ASP B C 1
ATOM 1955 O O . ASP B 1 64 ? -11.195 11.133 4.676 1 96.5 64 ASP B O 1
ATOM 1959 N N . ILE B 1 65 ? -9.938 12.039 6.332 1 97.19 65 ILE B N 1
ATOM 1960 C CA . ILE B 1 65 ? -8.953 12.555 5.395 1 97.19 65 ILE B CA 1
ATOM 1961 C C . ILE B 1 65 ? -8.016 11.43 4.957 1 97.19 65 ILE B C 1
ATOM 1963 O O . ILE B 1 65 ? -7.324 10.836 5.789 1 97.19 65 ILE B O 1
ATOM 1967 N N . GLU B 1 66 ? -7.965 11.148 3.729 1 97.06 66 GLU B N 1
ATOM 1968 C CA . GLU B 1 66 ? -7.078 10.094 3.238 1 97.06 66 GLU B CA 1
ATOM 1969 C C . GLU B 1 66 ? -5.613 10.453 3.477 1 97.06 66 GLU B C 1
ATOM 1971 O O . GLU B 1 66 ? -5.195 11.586 3.217 1 97.06 66 GLU B O 1
ATOM 1976 N N . VAL B 1 67 ? -4.883 9.531 3.963 1 97.94 67 VAL B N 1
ATOM 1977 C CA . VAL B 1 67 ? -3.457 9.711 4.219 1 97.94 67 VAL B CA 1
ATOM 1978 C C . VAL B 1 67 ? -2.658 8.656 3.457 1 97.94 67 VAL B C 1
ATOM 1980 O O . VAL B 1 67 ? -2.969 7.461 3.523 1 97.94 67 VAL B O 1
ATOM 1983 N N . TYR B 1 68 ? -1.719 9.086 2.709 1 98.31 68 TYR B N 1
ATOM 1984 C CA . TYR B 1 68 ? -0.711 8.242 2.07 1 98.31 68 TYR B CA 1
ATOM 1985 C C . TYR B 1 68 ? 0.694 8.734 2.398 1 98.31 68 TYR B C 1
ATOM 1987 O O . TYR B 1 68 ? 1.004 9.914 2.221 1 98.31 68 TYR B O 1
ATOM 1995 N N . SER B 1 69 ? 1.505 7.848 2.898 1 98.69 69 SER B N 1
ATOM 1996 C CA . SER B 1 69 ? 2.873 8.211 3.25 1 98.69 69 SER B CA 1
ATOM 1997 C C . SER B 1 69 ? 3.832 7.051 3.025 1 98.69 69 SER B C 1
ATOM 1999 O O . SER B 1 69 ? 3.424 5.98 2.57 1 98.69 69 SER B O 1
ATOM 2001 N N . LEU B 1 70 ? 5.168 7.309 3.156 1 98.62 70 LEU B N 1
ATOM 2002 C CA . LEU B 1 70 ? 6.211 6.293 3.084 1 98.62 70 LEU B CA 1
ATOM 2003 C C . LEU B 1 70 ? 6.859 6.082 4.449 1 98.62 70 LEU B C 1
ATOM 2005 O O . LEU B 1 70 ? 7.301 7.039 5.086 1 98.62 70 LEU B O 1
ATOM 2009 N N . CYS B 1 71 ? 6.797 4.863 4.875 1 98.06 71 CYS B N 1
ATOM 2010 C CA . CYS B 1 71 ? 7.5 4.539 6.109 1 98.06 71 CYS B CA 1
ATOM 2011 C C . CYS B 1 71 ? 9 4.754 5.957 1 98.06 71 CYS B C 1
ATOM 2013 O O . CYS B 1 71 ? 9.617 4.211 5.043 1 98.06 71 CYS B O 1
ATOM 2015 N N . GLU B 1 72 ? 9.609 5.43 6.867 1 97.88 72 GLU B N 1
ATOM 2016 C CA . GLU B 1 72 ? 11.016 5.777 6.723 1 97.88 72 GLU B CA 1
ATOM 2017 C C . GLU B 1 72 ? 11.906 4.551 6.891 1 97.88 72 GLU B C 1
ATOM 2019 O O . GLU B 1 72 ? 13.055 4.539 6.434 1 97.88 72 GLU B O 1
ATOM 2024 N N . HIS B 1 73 ? 11.406 3.502 7.488 1 96.81 73 HIS B N 1
ATOM 2025 C CA . HIS B 1 73 ? 12.227 2.334 7.789 1 96.81 73 HIS B CA 1
ATOM 2026 C C . HIS B 1 73 ? 12.383 1.441 6.562 1 96.81 73 HIS B C 1
ATOM 2028 O O . HIS B 1 73 ? 13.43 0.82 6.371 1 96.81 73 HIS B O 1
ATOM 2034 N N . HIS B 1 74 ? 11.359 1.364 5.719 1 97.75 74 HIS B N 1
ATOM 2035 C CA . HIS B 1 74 ? 11.398 0.39 4.637 1 97.75 74 HIS B CA 1
ATOM 2036 C C . HIS B 1 74 ? 11.117 1.052 3.291 1 97.75 74 HIS B C 1
ATOM 2038 O O . HIS B 1 74 ? 11.188 0.401 2.246 1 97.75 74 HIS B O 1
ATOM 2044 N N . LEU B 1 75 ? 10.672 2.338 3.273 1 98.25 75 LEU B N 1
ATOM 2045 C CA . LEU B 1 75 ? 10.273 3.084 2.086 1 98.25 75 LEU B CA 1
ATOM 2046 C C . LEU B 1 75 ? 9.062 2.441 1.421 1 98.25 75 LEU B C 1
ATOM 2048 O O . LEU B 1 75 ? 8.883 2.549 0.205 1 98.25 75 LEU B O 1
ATOM 2052 N N . LEU B 1 76 ? 8.273 1.682 2.215 1 98.56 76 LEU B N 1
ATOM 2053 C CA . LEU B 1 76 ? 6.992 1.141 1.768 1 98.56 76 LEU B CA 1
ATOM 2054 C C . LEU B 1 76 ? 5.836 2.014 2.246 1 98.56 76 LEU B C 1
ATOM 2056 O O . LEU B 1 76 ? 5.918 2.631 3.309 1 98.56 76 LEU B O 1
ATOM 2060 N N . PRO B 1 77 ? 4.773 2.033 1.487 1 98.56 77 PRO B N 1
ATOM 2061 C CA . PRO B 1 77 ? 3.66 2.92 1.827 1 98.56 77 PRO B CA 1
ATOM 2062 C C . PRO B 1 77 ? 2.906 2.467 3.076 1 98.56 77 PRO B C 1
ATOM 2064 O O . PRO B 1 77 ? 2.873 1.272 3.383 1 98.56 77 PRO B O 1
ATOM 2067 N N . PHE B 1 78 ? 2.42 3.334 3.797 1 98.56 78 PHE B N 1
ATOM 2068 C CA . PHE B 1 78 ? 1.274 3.137 4.676 1 98.56 78 PHE B CA 1
ATOM 2069 C C . PHE B 1 78 ? 0.158 4.117 4.34 1 98.56 78 PHE B C 1
ATOM 2071 O O . PHE B 1 78 ? 0.41 5.18 3.768 1 98.56 78 PHE B O 1
ATOM 2078 N N . TYR B 1 79 ? -1.037 3.744 4.582 1 98.25 79 TYR B N 1
ATOM 2079 C CA . TYR B 1 79 ? -2.182 4.539 4.156 1 98.25 79 TYR B CA 1
ATOM 2080 C C . TYR B 1 79 ? -3.375 4.32 5.078 1 98.25 79 TYR B C 1
ATOM 2082 O O . TYR B 1 79 ? -3.479 3.281 5.734 1 98.25 79 TYR B O 1
ATOM 2090 N N . GLY B 1 80 ? -4.25 5.312 5.156 1 97.5 80 GLY B N 1
ATOM 2091 C CA . GLY B 1 80 ? -5.426 5.277 6.012 1 97.5 80 GLY B CA 1
ATOM 2092 C C . GLY B 1 80 ? -6.176 6.594 6.051 1 97.5 80 GLY B C 1
ATOM 2093 O O . GLY B 1 80 ? -6.387 7.227 5.016 1 97.5 80 GLY B O 1
ATOM 2094 N N . ARG B 1 81 ? -6.645 6.938 7.23 1 97.94 81 ARG B N 1
ATOM 2095 C CA . ARG B 1 81 ? -7.445 8.148 7.41 1 97.94 81 ARG B CA 1
ATOM 2096 C C . ARG B 1 81 ? -6.965 8.953 8.609 1 97.94 81 ARG B C 1
ATOM 2098 O O . ARG B 1 81 ? -6.645 8.383 9.656 1 97.94 81 ARG B O 1
ATOM 2105 N N . ALA B 1 82 ? -6.98 10.156 8.383 1 98.5 82 ALA B N 1
ATOM 2106 C CA . ALA B 1 82 ? -6.742 11.102 9.477 1 98.5 82 ALA B CA 1
ATOM 2107 C C . ALA B 1 82 ? -8.016 11.852 9.836 1 98.5 82 ALA B C 1
ATOM 2109 O O . ALA B 1 82 ? -8.828 12.164 8.961 1 98.5 82 ALA B O 1
ATOM 2110 N N . HIS B 1 83 ? -8.188 12.062 11.078 1 98.5 83 HIS B N 1
ATOM 2111 C CA . HIS B 1 83 ? -9.219 12.93 11.641 1 98.5 83 HIS B CA 1
ATOM 2112 C C . HIS B 1 83 ? -8.602 14.102 12.398 1 98.5 83 HIS B C 1
ATOM 2114 O O . HIS B 1 83 ? -7.762 13.898 13.281 1 98.5 83 HIS B O 1
ATOM 2120 N N . VAL B 1 84 ? -8.961 15.297 12.016 1 98.62 84 VAL B N 1
ATOM 2121 C CA . VAL B 1 84 ? -8.383 16.5 12.602 1 98.62 84 VAL B CA 1
ATOM 2122 C C . VAL B 1 84 ? -9.492 17.406 13.141 1 98.62 84 VAL B C 1
ATOM 2124 O O . VAL B 1 84 ? -10.422 17.766 12.414 1 98.62 84 VAL B O 1
ATOM 2127 N N . ALA B 1 85 ? -9.391 17.703 14.383 1 98.44 85 ALA B N 1
ATOM 2128 C CA . ALA B 1 85 ? -10.344 18.609 15.016 1 98.44 85 ALA B CA 1
ATOM 2129 C C . ALA B 1 85 ? -9.625 19.75 15.734 1 98.44 85 ALA B C 1
ATOM 2131 O O . ALA B 1 85 ? -8.484 19.594 16.172 1 98.44 85 ALA B O 1
ATOM 2132 N N . TYR B 1 86 ? -10.258 20.875 15.812 1 97.81 86 TYR B N 1
ATOM 2133 C CA . TYR B 1 86 ? -9.773 21.969 16.656 1 97.81 86 TYR B CA 1
ATOM 2134 C C . TYR B 1 86 ? -10.938 22.766 17.234 1 97.81 86 TYR B C 1
ATOM 2136 O O . TYR B 1 86 ? -12.055 22.719 16.703 1 97.81 86 TYR B O 1
ATOM 2144 N N . LEU B 1 87 ? -10.688 23.328 18.391 1 97.38 87 LEU B N 1
ATOM 2145 C CA . LEU B 1 87 ? -11.578 24.281 19.047 1 97.38 87 LEU B CA 1
ATOM 2146 C C . LEU B 1 87 ? -11.125 25.719 18.781 1 97.38 87 LEU B C 1
ATOM 2148 O O . LEU B 1 87 ? -10.109 26.156 19.328 1 97.38 87 LEU B O 1
ATOM 2152 N N . PRO B 1 88 ? -11.898 26.438 17.984 1 96.88 88 PRO B N 1
ATOM 2153 C CA . PRO B 1 88 ? -11.438 27.766 17.562 1 96.88 88 PRO B CA 1
ATOM 2154 C C . PRO B 1 88 ? -11.234 28.719 18.719 1 96.88 88 PRO B C 1
ATOM 2156 O O . PRO B 1 88 ? -11.875 28.578 19.766 1 96.88 88 PRO B O 1
ATOM 2159 N N . ASN B 1 89 ? -10.289 29.578 18.594 1 95.62 89 ASN B N 1
ATOM 2160 C CA . ASN B 1 89 ? -10.078 30.781 19.391 1 95.62 89 ASN B CA 1
ATOM 2161 C C . ASN B 1 89 ? -10.18 32.031 18.531 1 95.62 89 ASN B C 1
ATOM 2163 O O . ASN B 1 89 ? -9.172 32.688 18.266 1 95.62 89 ASN B O 1
ATOM 2167 N N . LYS B 1 90 ? -11.438 32.281 18.062 1 93.81 90 LYS B N 1
ATOM 2168 C CA . LYS B 1 90 ? -11.812 33.469 17.281 1 93.81 90 LYS B CA 1
ATOM 2169 C C . LYS B 1 90 ? -11.312 33.375 15.844 1 93.81 90 LYS B C 1
ATOM 2171 O O . LYS B 1 90 ? -11.445 34.312 15.062 1 93.81 90 LYS B O 1
ATOM 2176 N N . LYS B 1 91 ? -10.609 32.219 15.469 1 94.38 91 LYS B N 1
ATOM 2177 C CA . LYS B 1 91 ? -10.117 32.031 14.109 1 94.38 91 LYS B CA 1
ATOM 2178 C C . LYS B 1 91 ? -10.516 30.672 13.57 1 94.38 91 LYS B C 1
ATOM 2180 O O . LYS B 1 91 ? -10.508 29.688 14.305 1 94.38 91 LYS B O 1
ATOM 2185 N N . ILE B 1 92 ? -10.875 30.688 12.32 1 95.44 92 ILE B N 1
ATOM 2186 C CA . ILE B 1 92 ? -11.117 29.422 11.617 1 95.44 92 ILE B CA 1
ATOM 2187 C C . ILE B 1 92 ? -10.32 29.406 10.32 1 95.44 92 ILE B C 1
ATOM 2189 O O . ILE B 1 92 ? -9.859 30.438 9.844 1 95.44 92 ILE B O 1
ATOM 2193 N N . ILE B 1 93 ? -10.164 28.25 9.828 1 95.75 93 ILE B N 1
ATOM 2194 C CA . ILE B 1 93 ? -9.398 28.094 8.594 1 95.75 93 ILE B CA 1
ATOM 2195 C C . ILE B 1 93 ? -10.281 27.484 7.508 1 95.75 93 ILE B C 1
ATOM 2197 O O . ILE B 1 93 ? -11.25 26.781 7.809 1 95.75 93 ILE B O 1
ATOM 2201 N N . GLY B 1 94 ? -9.984 27.844 6.23 1 94 94 GLY B N 1
ATOM 2202 C CA . GLY B 1 94 ? -10.664 27.156 5.145 1 94 94 GLY B CA 1
ATOM 2203 C C . GLY B 1 94 ? -10.609 25.656 5.266 1 94 94 GLY B C 1
ATOM 2204 O O . GLY B 1 94 ? -9.555 25.078 5.539 1 94 94 GLY B O 1
ATOM 2205 N N . ILE B 1 95 ? -11.703 25.031 5.012 1 91.56 95 ILE B N 1
ATOM 2206 C CA . ILE B 1 95 ? -11.867 23.594 5.27 1 91.56 95 ILE B CA 1
ATOM 2207 C C . ILE B 1 95 ? -10.867 22.797 4.441 1 91.56 95 ILE B C 1
ATOM 2209 O O . ILE B 1 95 ? -10.312 21.797 4.91 1 91.56 95 ILE B O 1
ATOM 2213 N N . SER B 1 96 ? -10.508 23.25 3.299 1 95.06 96 SER B N 1
ATOM 2214 C CA . SER B 1 96 ? -9.641 22.531 2.369 1 95.06 96 SER B CA 1
ATOM 2215 C C . SER B 1 96 ? -8.188 22.578 2.818 1 95.06 96 SER B C 1
ATOM 2217 O O . SER B 1 96 ? -7.355 21.812 2.328 1 95.06 96 SER B O 1
ATOM 2219 N N . LYS B 1 97 ? -7.91 23.531 3.723 1 97 97 LYS B N 1
ATOM 2220 C CA . LYS B 1 97 ? -6.527 23.703 4.16 1 97 97 LYS B CA 1
ATOM 2221 C C . LYS B 1 97 ? -6.121 22.609 5.152 1 97 97 LYS B C 1
ATOM 2223 O O . LYS B 1 97 ? -4.945 22.266 5.246 1 97 97 LYS B O 1
ATOM 2228 N N . ILE B 1 98 ? -7.074 22.062 5.84 1 97.38 98 ILE B N 1
ATOM 2229 C CA . ILE B 1 98 ? -6.758 21.016 6.82 1 97.38 98 ILE B CA 1
ATOM 2230 C C . ILE B 1 98 ? -6.199 19.797 6.109 1 97.38 98 ILE B C 1
ATOM 2232 O O . ILE B 1 98 ? -5.105 19.328 6.43 1 97.38 98 ILE B O 1
ATOM 2236 N N . PRO B 1 99 ? -6.918 19.266 5.035 1 97.69 99 PRO B N 1
ATOM 2237 C CA . PRO B 1 99 ? -6.316 18.156 4.281 1 97.69 99 PRO B CA 1
ATOM 2238 C C . PRO B 1 99 ? -4.965 18.531 3.674 1 97.69 99 PRO B C 1
ATOM 2240 O O . PRO B 1 99 ? -4.078 17.672 3.58 1 97.69 99 PRO B O 1
ATOM 2243 N N . ARG B 1 100 ? -4.785 19.734 3.332 1 97.62 100 ARG B N 1
ATOM 2244 C CA . ARG B 1 100 ? -3.518 20.156 2.752 1 97.62 100 ARG B CA 1
ATOM 2245 C C . ARG B 1 100 ? -2.396 20.109 3.783 1 97.62 100 ARG B C 1
ATOM 2247 O O . ARG B 1 100 ? -1.275 19.703 3.469 1 97.62 100 ARG B O 1
ATOM 2254 N N . ILE B 1 101 ? -2.719 20.531 4.977 1 97.94 101 ILE B N 1
ATOM 2255 C CA . ILE B 1 101 ? -1.742 20.438 6.059 1 97.94 101 ILE B CA 1
ATOM 2256 C C . ILE B 1 101 ? -1.358 18.969 6.277 1 97.94 101 ILE B C 1
ATOM 2258 O O . ILE B 1 101 ? -0.176 18.641 6.422 1 97.94 101 ILE B O 1
ATOM 2262 N N . VAL B 1 102 ? -2.346 18.094 6.27 1 98.56 102 VAL B N 1
ATOM 2263 C CA . VAL B 1 102 ? -2.1 16.672 6.422 1 98.56 102 VAL B CA 1
ATOM 2264 C C . VAL B 1 102 ? -1.154 16.188 5.324 1 98.56 102 VAL B C 1
ATOM 2266 O O . VAL B 1 102 ? -0.162 15.508 5.605 1 98.56 102 VAL B O 1
ATOM 2269 N N . ASP B 1 103 ? -1.339 16.609 4.109 1 97.94 103 ASP B N 1
ATOM 2270 C CA . ASP B 1 103 ? -0.546 16.172 2.963 1 97.94 103 ASP B CA 1
ATOM 2271 C C . ASP B 1 103 ? 0.899 16.656 3.08 1 97.94 103 ASP B C 1
ATOM 2273 O O . ASP B 1 103 ? 1.829 15.938 2.699 1 97.94 103 ASP B O 1
ATOM 2277 N N . VAL B 1 104 ? 1.048 17.859 3.566 1 98.38 104 VAL B N 1
ATOM 2278 C CA . VAL B 1 104 ? 2.385 18.422 3.689 1 98.38 104 VAL B CA 1
ATOM 2279 C C . VAL B 1 104 ? 3.266 17.5 4.527 1 98.38 104 VAL B C 1
ATOM 2281 O O . VAL B 1 104 ? 4.418 17.25 4.176 1 98.38 104 VAL B O 1
ATOM 2284 N N . PHE B 1 105 ? 2.719 16.984 5.543 1 98.62 105 PHE B N 1
ATOM 2285 C CA . PHE B 1 105 ? 3.525 16.156 6.438 1 98.62 105 PHE B CA 1
ATOM 2286 C C . PHE B 1 105 ? 3.506 14.695 5.996 1 98.62 105 PHE B C 1
ATOM 2288 O O . PHE B 1 105 ? 4.48 13.969 6.195 1 98.62 105 PHE B O 1
ATOM 2295 N N . ALA B 1 106 ? 2.393 14.258 5.418 1 98.75 106 ALA B N 1
ATOM 2296 C CA . ALA B 1 106 ? 2.299 12.867 4.965 1 98.75 106 ALA B CA 1
ATOM 2297 C C . ALA B 1 106 ? 3.252 12.609 3.799 1 98.75 106 ALA B C 1
ATOM 2299 O O . ALA B 1 106 ? 3.758 11.5 3.643 1 98.75 106 ALA B O 1
ATOM 2300 N N . ARG B 1 107 ? 3.494 13.648 2.965 1 98.31 107 ARG B N 1
ATOM 2301 C CA . ARG B 1 107 ? 4.348 13.5 1.791 1 98.31 107 ARG B CA 1
ATOM 2302 C C . ARG B 1 107 ? 5.812 13.727 2.15 1 98.31 107 ARG B C 1
ATOM 2304 O O . ARG B 1 107 ? 6.492 14.547 1.524 1 98.31 107 ARG B O 1
ATOM 2311 N N . ARG B 1 108 ? 6.238 13.039 3.178 1 98.31 108 ARG B N 1
ATOM 2312 C CA . ARG B 1 108 ? 7.586 12.883 3.713 1 98.31 108 ARG B CA 1
ATOM 2313 C C . ARG B 1 108 ? 7.848 11.438 4.121 1 98.31 108 ARG B C 1
ATOM 2315 O O . ARG B 1 108 ? 6.938 10.602 4.102 1 98.31 108 ARG B O 1
ATOM 2322 N N . LEU B 1 109 ? 9.164 11.078 4.301 1 98.5 109 LEU B N 1
ATOM 2323 C CA . LEU B 1 109 ? 9.414 9.844 5.031 1 98.5 109 LEU B CA 1
ATOM 2324 C C . LEU B 1 109 ? 8.977 9.969 6.484 1 98.5 109 LEU B C 1
ATOM 2326 O O . LEU B 1 109 ? 9.383 10.906 7.18 1 98.5 109 LEU B O 1
ATOM 2330 N N . GLN B 1 110 ? 8.117 9.016 6.949 1 98.38 110 GLN B N 1
ATOM 2331 C CA . GLN B 1 110 ? 7.434 9.281 8.211 1 98.38 110 GLN B CA 1
ATOM 2332 C C . GLN B 1 110 ? 7.383 8.031 9.086 1 98.38 110 GLN B C 1
ATOM 2334 O O . GLN B 1 110 ? 7.52 6.914 8.594 1 98.38 110 GLN B O 1
ATOM 2339 N N . VAL B 1 111 ? 7.34 8.219 10.344 1 98.06 111 VAL B N 1
ATOM 2340 C CA . VAL B 1 111 ? 6.719 7.352 11.336 1 98.06 111 VAL B CA 1
ATOM 2341 C C . VAL B 1 111 ? 5.344 7.902 11.719 1 98.06 111 VAL B C 1
ATOM 2343 O O . VAL B 1 111 ? 5.184 9.117 11.891 1 98.06 111 VAL B O 1
ATOM 2346 N N . GLN B 1 112 ? 4.305 6.992 11.797 1 98.5 112 GLN B N 1
ATOM 2347 C CA . GLN B 1 112 ? 2.932 7.449 11.992 1 98.5 112 GLN B CA 1
ATOM 2348 C C . GLN B 1 112 ? 2.807 8.312 13.242 1 98.5 112 GLN B C 1
ATOM 2350 O O . GLN B 1 112 ? 2.061 9.289 13.258 1 98.5 112 GLN B O 1
ATOM 2355 N N . GLU B 1 113 ? 3.512 7.949 14.281 1 98.44 113 GLU B N 1
ATOM 2356 C CA . GLU B 1 113 ? 3.492 8.703 15.523 1 98.44 113 GLU B CA 1
ATOM 2357 C C . GLU B 1 113 ? 3.943 10.148 15.305 1 98.44 113 GLU B C 1
ATOM 2359 O O . GLU B 1 113 ? 3.277 11.086 15.75 1 98.44 113 GLU B O 1
ATOM 2364 N N . ARG B 1 114 ? 5.059 10.297 14.633 1 98.38 114 ARG B N 1
ATOM 2365 C CA . ARG B 1 114 ? 5.602 11.617 14.344 1 98.38 114 ARG B CA 1
ATOM 2366 C C . ARG B 1 114 ? 4.68 12.398 13.414 1 98.38 114 ARG B C 1
ATOM 2368 O O . ARG B 1 114 ? 4.457 13.594 13.609 1 98.38 114 ARG B O 1
ATOM 2375 N N . LEU B 1 115 ? 4.199 11.688 12.422 1 98.81 115 LEU B N 1
ATOM 2376 C CA . LEU B 1 115 ? 3.27 12.312 11.484 1 98.81 115 LEU B CA 1
ATOM 2377 C C . LEU B 1 115 ? 2.076 12.914 12.219 1 98.81 115 LEU B C 1
ATOM 2379 O O . LEU B 1 115 ? 1.724 14.07 11.992 1 98.81 115 LEU B O 1
ATOM 2383 N N . THR B 1 116 ? 1.47 12.164 13.141 1 98.88 116 THR B N 1
ATOM 2384 C CA . THR B 1 116 ? 0.3 12.594 13.898 1 98.88 116 THR B CA 1
ATOM 2385 C C . THR B 1 116 ? 0.605 13.852 14.703 1 98.88 116 THR B C 1
ATOM 2387 O O . THR B 1 116 ? -0.167 14.812 14.68 1 98.88 116 THR B O 1
ATOM 2390 N N . GLU B 1 117 ? 1.73 13.891 15.281 1 98.88 117 GLU B N 1
ATOM 2391 C CA . GLU B 1 117 ? 2.145 15.031 16.094 1 98.88 117 GLU B CA 1
ATOM 2392 C C . GLU B 1 117 ? 2.404 16.266 15.234 1 98.88 117 GLU B C 1
ATOM 2394 O O . GLU B 1 117 ? 2.002 17.375 15.594 1 98.88 117 GLU B O 1
ATOM 2399 N N . GLN B 1 118 ? 3.119 16.047 14.172 1 98.69 118 GLN B N 1
ATOM 2400 C CA . GLN B 1 118 ? 3.457 17.141 13.281 1 98.69 118 GLN B CA 1
ATOM 2401 C C . GLN B 1 118 ? 2.201 17.859 12.789 1 98.69 118 GLN B C 1
ATOM 2403 O O . GLN B 1 118 ? 2.16 19.094 12.75 1 98.69 118 GLN B O 1
ATOM 2408 N N . ILE B 1 119 ? 1.2 17.078 12.469 1 98.75 119 ILE B N 1
ATOM 2409 C CA . ILE B 1 119 ? -0.051 17.656 12 1 98.75 119 ILE B CA 1
ATOM 2410 C C . ILE B 1 119 ? -0.69 18.484 13.117 1 98.75 119 ILE B C 1
ATOM 2412 O O . ILE B 1 119 ? -1.076 19.641 12.906 1 98.75 119 ILE B O 1
ATOM 2416 N N . ALA B 1 120 ? -0.769 17.891 14.312 1 98.81 120 ALA B N 1
ATOM 2417 C CA . ALA B 1 120 ? -1.406 18.562 15.445 1 98.81 120 ALA B CA 1
ATOM 2418 C C . ALA B 1 120 ? -0.711 19.875 15.773 1 98.81 120 ALA B C 1
ATOM 2420 O O . ALA B 1 120 ? -1.365 20.906 15.906 1 98.81 120 ALA B O 1
ATOM 2421 N N . TYR B 1 121 ? 0.576 19.859 15.844 1 98.69 121 TYR B N 1
ATOM 2422 C CA . TYR B 1 121 ? 1.333 21.047 16.219 1 98.69 121 TYR B CA 1
ATOM 2423 C C . TYR B 1 121 ? 1.279 22.109 15.125 1 98.69 121 TYR B C 1
ATOM 2425 O O . TYR B 1 121 ? 1.282 23.297 15.406 1 98.69 121 TYR B O 1
ATOM 2433 N N . ALA B 1 122 ? 1.262 21.641 13.938 1 98.25 122 ALA B N 1
ATOM 2434 C CA . ALA B 1 122 ? 1.134 22.594 12.844 1 98.25 122 ALA B CA 1
ATOM 2435 C C . ALA B 1 122 ? -0.186 23.359 12.93 1 98.25 122 ALA B C 1
ATOM 2437 O O . ALA B 1 122 ? -0.213 24.578 12.781 1 98.25 122 ALA B O 1
ATOM 2438 N N . VAL B 1 123 ? -1.264 22.641 13.141 1 97.75 123 VAL B N 1
ATOM 2439 C CA . VAL B 1 123 ? -2.574 23.281 13.273 1 97.75 123 VAL B CA 1
ATOM 2440 C C . VAL B 1 123 ? -2.578 24.219 14.469 1 97.75 123 VAL B C 1
ATOM 2442 O O . VAL B 1 123 ? -3.098 25.344 14.391 1 97.75 123 VAL B O 1
ATOM 2445 N N . GLN B 1 124 ? -1.988 23.781 15.547 1 98.06 124 GLN B N 1
ATOM 2446 C CA . GLN B 1 124 ? -1.896 24.609 16.75 1 98.06 124 GLN B CA 1
ATOM 2447 C C . GLN B 1 124 ? -1.156 25.906 16.453 1 98.06 124 GLN B C 1
ATOM 2449 O O . GLN B 1 124 ? -1.604 26.984 16.859 1 98.06 124 GLN B O 1
ATOM 2454 N N . GLU B 1 125 ? -0.106 25.781 15.766 1 96.81 125 GLU B N 1
ATOM 2455 C CA . GLU B 1 125 ? 0.744 26.922 15.477 1 96.81 125 GLU B CA 1
ATOM 2456 C C . GLU B 1 125 ? 0.05 27.906 14.539 1 96.81 125 GLU B C 1
ATOM 2458 O O . GLU B 1 125 ? 0.089 29.125 14.75 1 96.81 125 GLU B O 1
ATOM 2463 N N . VAL B 1 126 ? -0.604 27.422 13.609 1 94.5 126 VAL B N 1
ATOM 2464 C CA . VAL B 1 126 ? -1.166 28.25 12.547 1 94.5 126 VAL B CA 1
ATOM 2465 C C . VAL B 1 126 ? -2.43 28.938 13.039 1 94.5 126 VAL B C 1
ATOM 2467 O O . VAL B 1 126 ? -2.674 30.109 12.719 1 94.5 126 VAL B O 1
ATOM 2470 N N . LEU B 1 127 ? -3.205 28.312 13.875 1 94.88 127 LEU B N 1
ATOM 2471 C CA . LEU B 1 127 ? -4.539 28.828 14.188 1 94.88 127 LEU B CA 1
ATOM 2472 C C . LEU B 1 127 ? -4.598 29.344 15.625 1 94.88 127 LEU B C 1
ATOM 2474 O O . LEU B 1 127 ? -5.52 30.078 15.984 1 94.88 127 LEU B O 1
ATOM 2478 N N . ASP B 1 128 ? -3.658 28.891 16.438 1 96.44 128 ASP B N 1
ATOM 2479 C CA . ASP B 1 128 ? -3.66 29.219 17.859 1 96.44 128 ASP B CA 1
ATOM 2480 C C . ASP B 1 128 ? -5.035 28.969 18.484 1 96.44 128 ASP B C 1
ATOM 2482 O O . ASP B 1 128 ? -5.617 29.859 19.094 1 96.44 128 ASP B O 1
ATOM 2486 N N . PRO B 1 129 ? -5.547 27.766 18.25 1 97.75 129 PRO B N 1
ATOM 2487 C CA . PRO B 1 129 ? -6.855 27.438 18.812 1 97.75 129 PRO B CA 1
ATOM 2488 C C . PRO B 1 129 ? -6.781 27.078 20.297 1 97.75 129 PRO B C 1
ATOM 2490 O O . PRO B 1 129 ? -5.695 27.078 20.891 1 97.75 129 PRO B O 1
ATOM 2493 N N . GLN B 1 130 ? -7.914 26.828 20.891 1 97.81 130 GLN B N 1
ATOM 2494 C CA . GLN B 1 130 ? -7.969 26.406 22.281 1 97.81 130 GLN B CA 1
ATOM 2495 C C . GLN B 1 130 ? -7.414 25 22.469 1 97.81 130 GLN B C 1
ATOM 2497 O O . GLN B 1 130 ? -6.996 24.625 23.562 1 97.81 130 GLN B O 1
ATOM 2502 N N . GLY B 1 131 ? -7.469 24.219 21.406 1 98.06 131 GLY B N 1
ATOM 2503 C CA . GLY B 1 131 ? -6.965 22.859 21.391 1 98.06 131 GLY B CA 1
ATOM 2504 C C . GLY B 1 131 ? -7.051 22.203 20.016 1 98.06 131 GLY B C 1
ATOM 2505 O O . GLY B 1 131 ? -7.773 22.688 19.141 1 98.06 131 GLY B O 1
ATOM 2506 N N . VAL B 1 132 ? -6.281 21.172 19.844 1 98.62 132 VAL B N 1
ATOM 2507 C CA . VAL B 1 132 ? -6.242 20.391 18.609 1 98.62 132 VAL B CA 1
ATOM 2508 C C . VAL B 1 132 ? -6.246 18.906 18.938 1 98.62 132 VAL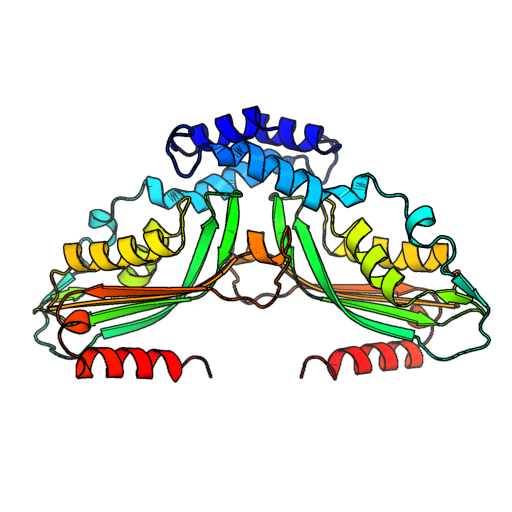 B C 1
ATOM 2510 O O . VAL B 1 132 ? -5.629 18.469 19.906 1 98.62 132 VAL B O 1
ATOM 2513 N N . ALA B 1 133 ? -7 18.141 18.141 1 98.81 133 ALA B N 1
ATOM 2514 C CA . ALA B 1 133 ? -6.98 16.688 18.219 1 98.81 133 ALA B CA 1
ATOM 2515 C C . ALA B 1 133 ? -6.75 16.047 16.844 1 98.81 133 ALA B C 1
ATOM 2517 O O . ALA B 1 133 ? -7.418 16.406 15.875 1 98.81 133 ALA B O 1
ATOM 2518 N N . VAL B 1 134 ? -5.805 15.195 16.797 1 98.81 134 VAL B N 1
ATOM 2519 C CA . VAL B 1 134 ? -5.523 14.445 15.57 1 98.81 134 VAL B CA 1
ATOM 2520 C C . VAL B 1 134 ? -5.492 12.945 15.875 1 98.81 134 VAL B C 1
ATOM 2522 O O . VAL B 1 134 ? -4.871 12.523 16.859 1 98.81 134 VAL B O 1
ATOM 2525 N N . VAL B 1 135 ? -6.203 12.188 15.094 1 98.62 135 VAL B N 1
ATOM 2526 C CA . VAL B 1 135 ? -6.16 10.727 15.125 1 98.62 135 VAL B CA 1
ATOM 2527 C C . VAL B 1 135 ? -5.879 10.188 13.727 1 98.62 135 VAL B C 1
ATOM 2529 O O . VAL B 1 135 ? -6.473 10.641 12.75 1 98.62 135 VAL B O 1
ATOM 2532 N N . ILE B 1 136 ? -4.941 9.266 13.641 1 98.5 136 ILE B N 1
ATOM 2533 C CA . ILE B 1 136 ? -4.672 8.586 12.375 1 98.5 136 ILE B CA 1
ATOM 2534 C C . ILE B 1 136 ? -4.824 7.078 12.562 1 98.5 136 ILE B C 1
ATOM 2536 O O . ILE B 1 136 ? -4.312 6.508 13.523 1 98.5 136 ILE B O 1
ATOM 2540 N N . LYS B 1 137 ? -5.625 6.496 11.789 1 98.12 137 LYS B N 1
ATOM 2541 C CA . LYS B 1 137 ? -5.727 5.047 11.633 1 98.12 137 LYS B CA 1
ATOM 2542 C C . LYS B 1 137 ? -5.18 4.602 10.281 1 98.12 137 LYS B C 1
ATOM 2544 O O . LYS B 1 137 ? -5.641 5.062 9.234 1 98.12 137 LYS B O 1
ATOM 2549 N N . ALA B 1 138 ? -4.141 3.734 10.289 1 98.19 138 ALA B N 1
ATOM 2550 C CA . ALA B 1 138 ? -3.504 3.412 9.016 1 98.19 138 ALA B CA 1
ATOM 2551 C C . ALA B 1 138 ? -3.039 1.958 8.984 1 98.19 138 ALA B C 1
ATOM 2553 O O . ALA B 1 138 ? -2.863 1.335 10.039 1 98.19 138 ALA B O 1
ATOM 2554 N N . LYS B 1 139 ? -2.959 1.407 7.797 1 97.81 139 LYS B N 1
ATOM 2555 C CA . LYS B 1 139 ? -2.338 0.121 7.496 1 97.81 139 LYS B CA 1
ATOM 2556 C C . LYS B 1 139 ? -0.938 0.309 6.918 1 97.81 139 LYS B C 1
ATOM 2558 O O . LYS B 1 139 ? -0.709 1.214 6.113 1 97.81 139 LYS B O 1
ATOM 2563 N N . HIS B 1 140 ? -0.04 -0.499 7.375 1 98.19 140 HIS B N 1
ATOM 2564 C CA . HIS B 1 140 ? 1.355 -0.406 6.965 1 98.19 140 HIS B CA 1
ATOM 2565 C C . HIS B 1 140 ? 1.754 -1.595 6.094 1 98.19 140 HIS B C 1
ATOM 2567 O O . HIS B 1 140 ? 1.792 -2.73 6.57 1 98.19 140 HIS B O 1
ATOM 2573 N N . LEU B 1 141 ? 2.164 -1.322 4.879 1 98 141 LEU B N 1
ATOM 2574 C CA . LEU B 1 141 ? 2.498 -2.406 3.959 1 98 141 LEU B CA 1
ATOM 2575 C C . LEU B 1 141 ? 3.783 -3.105 4.387 1 98 141 LEU B C 1
ATOM 2577 O O . LEU B 1 141 ? 3.99 -4.277 4.07 1 98 141 LEU B O 1
ATOM 2581 N N . CYS B 1 142 ? 4.668 -2.432 5.125 1 96.88 142 CYS B N 1
ATOM 2582 C CA . CYS B 1 142 ? 5.875 -3.08 5.621 1 96.88 142 CYS B CA 1
ATOM 2583 C C . CYS B 1 142 ? 5.531 -4.176 6.625 1 96.88 142 CYS B C 1
ATOM 2585 O O . CYS B 1 142 ? 6.332 -5.078 6.863 1 96.88 142 CYS B O 1
ATOM 2587 N N . MET B 1 143 ? 4.32 -4.121 7.203 1 95.31 143 MET B N 1
ATOM 2588 C CA . MET B 1 143 ? 3.873 -5.141 8.148 1 95.31 143 MET B CA 1
ATOM 2589 C C . MET B 1 143 ? 3 -6.18 7.453 1 95.31 143 MET B C 1
ATOM 2591 O O . MET B 1 143 ? 2.891 -7.316 7.918 1 95.31 143 MET B O 1
ATOM 2595 N N . MET B 1 144 ? 2.414 -5.77 6.395 1 96.06 144 MET B N 1
ATOM 2596 C CA . MET B 1 144 ? 1.416 -6.613 5.742 1 96.06 144 MET B CA 1
ATOM 2597 C C . MET B 1 144 ? 2.07 -7.547 4.73 1 96.06 144 MET B C 1
ATOM 2599 O O . MET B 1 144 ? 1.725 -8.727 4.652 1 96.06 144 MET B O 1
ATOM 2603 N N . MET B 1 145 ? 3.1 -7.008 4.02 1 96.38 145 MET B N 1
ATOM 2604 C CA . MET B 1 145 ? 3.492 -7.73 2.812 1 96.38 145 MET B CA 1
ATOM 2605 C C . MET B 1 145 ? 4.855 -8.391 2.994 1 96.38 145 MET B C 1
ATOM 2607 O O . MET B 1 145 ? 5.352 -9.062 2.086 1 96.38 145 MET B O 1
ATOM 2611 N N . ARG B 1 146 ? 5.395 -8.156 4.078 1 93.94 146 ARG B N 1
ATOM 2612 C CA . ARG B 1 146 ? 6.684 -8.75 4.414 1 93.94 146 ARG B CA 1
ATOM 2613 C C . ARG B 1 146 ? 6.844 -8.898 5.922 1 93.94 146 ARG B C 1
ATOM 2615 O O . ARG B 1 146 ? 6.059 -8.344 6.691 1 93.94 146 ARG B O 1
ATOM 2622 N N . GLY B 1 147 ? 7.883 -9.703 6.305 1 93.44 147 GLY B N 1
ATOM 2623 C CA . GLY B 1 147 ? 8.148 -9.836 7.73 1 93.44 147 GLY B CA 1
ATOM 2624 C C . GLY B 1 147 ? 7.062 -10.602 8.469 1 93.44 147 GLY B C 1
ATOM 2625 O O . GLY B 1 147 ? 6.766 -11.75 8.133 1 93.44 147 GLY B O 1
ATOM 2626 N N . VAL B 1 148 ? 6.441 -9.961 9.312 1 88.5 148 VAL B N 1
ATOM 2627 C CA . VAL B 1 148 ? 5.453 -10.594 10.18 1 88.5 148 VAL B CA 1
ATOM 2628 C C . VAL B 1 148 ? 4.203 -10.93 9.375 1 88.5 148 VAL B C 1
ATOM 2630 O O . VAL B 1 148 ? 3.438 -11.82 9.758 1 88.5 148 VAL B O 1
ATOM 2633 N N . GLU B 1 149 ? 3.957 -10.211 8.328 1 92.81 149 GLU B N 1
ATOM 2634 C CA . GLU B 1 149 ? 2.863 -10.445 7.387 1 92.81 149 GLU B CA 1
ATOM 2635 C C . GLU B 1 149 ? 1.516 -10.453 8.102 1 92.81 149 GLU B C 1
ATOM 2637 O O . GLU B 1 149 ? 0.717 -11.375 7.918 1 92.81 149 GLU B O 1
ATOM 2642 N N . LYS B 1 150 ? 1.34 -9.539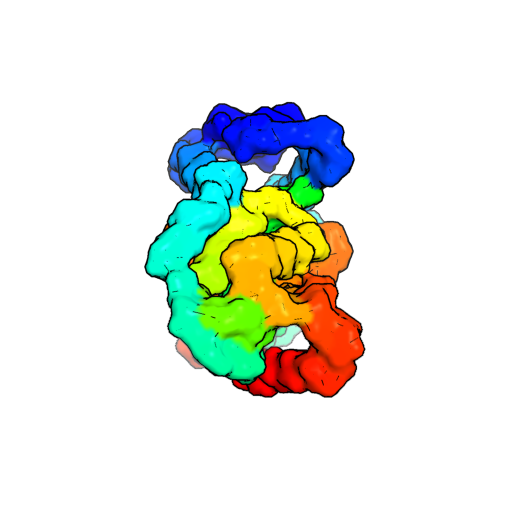 9.086 1 89.94 150 LYS B N 1
ATOM 2643 C CA . LYS B 1 150 ? 0.032 -9.305 9.695 1 89.94 150 LYS B CA 1
ATOM 2644 C C . LYS B 1 150 ? -0.854 -8.469 8.781 1 89.94 150 LYS B C 1
ATOM 2646 O O . LYS B 1 150 ? -0.883 -7.238 8.891 1 89.94 150 LYS B O 1
ATOM 2651 N N . GLN B 1 151 ? -1.646 -9.078 8.023 1 90.38 151 GLN B N 1
ATOM 2652 C CA . GLN B 1 151 ? -2.264 -8.484 6.844 1 90.38 151 GLN B CA 1
ATOM 2653 C C . GLN B 1 151 ? -3.465 -7.625 7.227 1 90.38 151 GLN B C 1
ATOM 2655 O O . GLN B 1 151 ? -3.91 -6.785 6.441 1 90.38 151 GLN B O 1
ATOM 2660 N N . ASN B 1 152 ? -3.996 -7.82 8.438 1 90.06 152 ASN B N 1
ATOM 2661 C CA . ASN B 1 152 ? -5.211 -7.102 8.805 1 90.06 152 ASN B CA 1
ATOM 2662 C C . ASN B 1 152 ? -4.965 -6.141 9.961 1 90.06 152 ASN B C 1
ATOM 2664 O O . ASN B 1 152 ? -5.914 -5.605 10.539 1 90.06 152 ASN B O 1
ATOM 2668 N N . SER B 1 153 ? -3.736 -5.914 10.242 1 91.5 153 SER B N 1
ATOM 2669 C CA . SER B 1 153 ? -3.408 -5.027 11.352 1 91.5 153 SER B CA 1
ATOM 2670 C C . SER B 1 153 ? -3.537 -3.562 10.945 1 91.5 153 SER B C 1
ATOM 2672 O O . SER B 1 153 ? -3.236 -3.201 9.805 1 91.5 153 SER B O 1
ATOM 2674 N N . GLU B 1 154 ? -4.043 -2.762 11.898 1 96 154 GLU B N 1
ATOM 2675 C CA . GLU B 1 154 ? -4.121 -1.311 11.758 1 96 154 GLU B CA 1
ATOM 2676 C C . GLU B 1 154 ? -3.463 -0.606 12.945 1 96 154 GLU B C 1
ATOM 2678 O O . GLU B 1 154 ? -3.568 -1.064 14.086 1 96 154 GLU B O 1
ATOM 2683 N N . LEU B 1 155 ? -2.791 0.437 12.656 1 96.62 155 LEU B N 1
ATOM 2684 C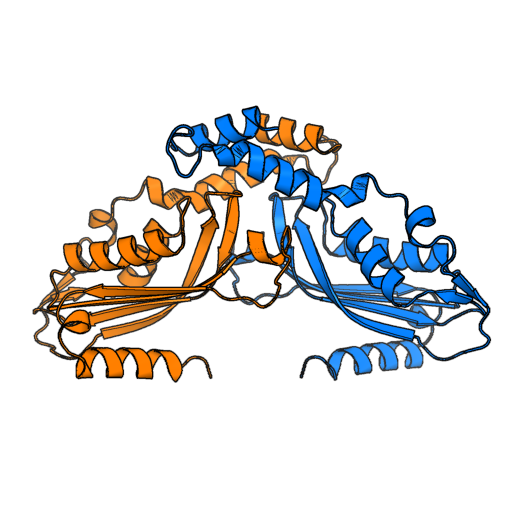 CA . LEU B 1 155 ? -2.178 1.259 13.695 1 96.62 155 LEU B CA 1
ATOM 2685 C C . LEU B 1 155 ? -3 2.518 13.953 1 96.62 155 LEU B C 1
ATOM 2687 O O . LEU B 1 155 ? -3.432 3.184 13.008 1 96.62 155 LEU B O 1
ATOM 2691 N N . PHE B 1 156 ? -3.299 2.75 15.242 1 97.25 156 PHE B N 1
ATOM 2692 C CA . PHE B 1 156 ? -3.998 3.953 15.68 1 97.25 156 PHE B CA 1
ATOM 2693 C C . PHE B 1 156 ? -3.064 4.863 16.469 1 97.25 156 PHE B C 1
ATOM 2695 O O . PHE B 1 156 ? -2.43 4.426 17.438 1 97.25 156 PHE B O 1
ATOM 2702 N N . THR B 1 157 ? -2.893 6.125 16.047 1 98.44 157 THR B N 1
ATOM 2703 C CA . THR B 1 157 ? -2.127 7.125 16.766 1 98.44 157 THR B CA 1
ATOM 2704 C C . THR B 1 157 ? -2.967 8.375 17.016 1 98.44 157 THR B C 1
ATOM 2706 O O . THR B 1 157 ? -3.871 8.688 16.25 1 98.44 157 THR B O 1
ATOM 2709 N N . SER B 1 158 ? -2.719 9.047 18.141 1 98.38 158 SER B N 1
ATOM 2710 C CA . SER B 1 158 ? -3.441 10.273 18.469 1 98.38 158 SER B CA 1
ATOM 2711 C C . SER B 1 158 ? -2.51 11.32 19.078 1 98.38 158 SER B C 1
ATOM 2713 O O . SER B 1 158 ? -1.464 10.984 19.625 1 98.38 158 SER B O 1
ATOM 2715 N N . CYS B 1 159 ? -2.789 12.508 18.859 1 98.75 159 CYS B N 1
ATOM 2716 C CA . CYS B 1 159 ? -2.182 13.664 19.5 1 98.75 159 CYS B CA 1
ATOM 2717 C C . CYS B 1 159 ? -3.242 14.68 19.906 1 98.75 159 CYS B C 1
ATOM 2719 O O . CYS B 1 159 ? -3.986 15.188 19.078 1 98.75 159 CYS B O 1
ATOM 2721 N N . LEU B 1 160 ? -3.297 14.883 21.234 1 98.56 160 LEU B N 1
ATOM 2722 C CA . LEU B 1 160 ? -4.27 15.797 21.828 1 98.56 160 LEU B CA 1
ATOM 2723 C C . LEU B 1 160 ? -3.57 17 22.453 1 98.56 160 LEU B C 1
ATOM 2725 O O . LEU B 1 160 ? -2.625 16.844 23.234 1 98.56 160 LEU B O 1
ATOM 2729 N N . LEU B 1 161 ? -4.008 18.172 22.109 1 98.56 161 LEU B N 1
ATOM 2730 C CA . LEU B 1 161 ? -3.443 19.406 22.625 1 98.56 161 LEU B CA 1
ATOM 2731 C C . LEU B 1 161 ? -4.527 20.281 23.266 1 98.56 161 LEU B C 1
ATOM 2733 O O . LEU B 1 161 ? -5.699 20.188 22.891 1 98.56 161 LEU B O 1
ATOM 2737 N N . GLY B 1 162 ? -4.172 21.109 24.281 1 98.06 162 GLY B N 1
ATOM 2738 C CA . GLY B 1 162 ? -5.078 22.078 24.891 1 98.06 162 GLY B CA 1
ATOM 2739 C C . GLY B 1 162 ? -6.332 21.438 25.453 1 98.06 162 GLY B C 1
ATOM 2740 O O . GLY B 1 162 ? -6.246 20.5 26.25 1 98.06 162 GLY B O 1
ATOM 2741 N N . ALA B 1 163 ? -7.457 21.969 25.016 1 97.56 163 ALA B N 1
ATOM 2742 C CA . ALA B 1 163 ? -8.75 21.594 25.578 1 97.56 163 ALA B CA 1
ATOM 2743 C C . ALA B 1 163 ? -9.008 20.109 25.391 1 97.56 163 ALA B C 1
ATOM 2745 O O . ALA B 1 163 ? -9.664 19.484 26.219 1 97.56 163 ALA B O 1
ATOM 2746 N N . PHE B 1 164 ? -8.469 19.516 24.391 1 97.81 164 PHE B N 1
ATOM 2747 C CA . PHE B 1 164 ? -8.711 18.109 24.141 1 97.81 164 PHE B CA 1
ATOM 2748 C C . PHE B 1 164 ? -7.918 17.234 25.109 1 97.81 164 PHE B C 1
ATOM 2750 O O . PHE B 1 164 ? -8.297 16.094 25.391 1 97.81 164 PHE B O 1
ATOM 2757 N N . LYS B 1 165 ? -6.879 17.734 25.531 1 97.44 165 LYS B N 1
ATOM 2758 C CA . LYS B 1 165 ? -6.059 17.031 26.5 1 97.44 165 LYS B CA 1
ATOM 2759 C C . LYS B 1 165 ? -6.582 17.25 27.922 1 97.44 165 LYS B C 1
ATOM 2761 O O . LYS B 1 165 ? -6.586 16.312 28.734 1 97.44 165 LYS B O 1
ATOM 2766 N N . GLU B 1 166 ? -7.121 18.438 28.188 1 97.56 166 GLU B N 1
ATOM 2767 C CA . GLU B 1 166 ? -7.43 18.875 29.531 1 97.56 166 GLU B CA 1
ATOM 2768 C C . GLU B 1 166 ? -8.875 18.562 29.906 1 97.56 166 GLU B C 1
ATOM 2770 O O . GLU B 1 166 ? -9.211 18.422 31.078 1 97.56 166 GLU B O 1
ATOM 2775 N N . ASN B 1 167 ? -9.734 18.5 28.953 1 97 167 ASN B N 1
ATOM 2776 C CA . ASN B 1 167 ? -11.164 18.328 29.172 1 97 167 ASN B CA 1
ATOM 2777 C C . ASN B 1 167 ? -11.664 17 28.625 1 97 167 ASN B C 1
ATOM 2779 O O . ASN B 1 167 ? -11.766 16.828 27.406 1 97 167 ASN B O 1
ATOM 2783 N N . MET B 1 168 ? -12.094 16.219 29.484 1 96.06 168 MET B N 1
ATOM 2784 C CA . MET B 1 168 ? -12.492 14.859 29.125 1 96.06 168 MET B CA 1
ATOM 2785 C C . MET B 1 168 ? -13.773 14.867 28.297 1 96.06 168 MET B C 1
ATOM 2787 O O . MET B 1 168 ? -13.945 14.031 27.406 1 96.06 168 MET B O 1
ATOM 2791 N N . VAL B 1 169 ? -14.609 15.703 28.578 1 96.25 169 VAL B N 1
ATOM 2792 C CA . VAL B 1 169 ? -15.867 15.781 27.844 1 96.25 169 VAL B CA 1
ATOM 2793 C C . VAL B 1 169 ? -15.594 16.125 26.391 1 96.25 169 VAL B C 1
ATOM 2795 O O . VAL B 1 169 ? -16.125 15.484 25.484 1 96.25 169 VAL B O 1
ATOM 2798 N N . THR B 1 170 ? -14.75 17.125 26.234 1 95.56 170 THR B N 1
ATOM 2799 C CA . THR B 1 170 ? -14.367 17.547 24.891 1 95.56 170 THR B CA 1
ATOM 2800 C C . THR B 1 170 ? -13.695 16.406 24.141 1 95.56 170 THR B C 1
ATOM 2802 O O . THR B 1 170 ? -14.016 16.125 22.984 1 95.56 170 THR B O 1
ATOM 2805 N N . ARG B 1 171 ? -12.844 15.695 24.781 1 96.5 171 ARG B N 1
ATOM 2806 C CA . ARG B 1 171 ? -12.133 14.555 24.219 1 96.5 171 ARG B CA 1
ATOM 2807 C C . ARG B 1 171 ? -13.094 13.445 23.828 1 96.5 171 ARG B C 1
ATOM 2809 O O . ARG B 1 171 ? -13 12.883 22.719 1 96.5 171 ARG B O 1
ATOM 2816 N N . SER B 1 172 ? -14.016 13.148 24.688 1 96.19 172 SER B N 1
ATOM 2817 C CA . SER B 1 172 ? -14.984 12.086 24.453 1 96.19 172 SER B CA 1
ATOM 2818 C C . SER B 1 172 ? -15.883 12.414 23.266 1 96.19 172 SER B C 1
ATOM 2820 O O . SER B 1 172 ? -16.219 11.539 22.469 1 96.19 172 SER B O 1
ATOM 2822 N N . GLU B 1 173 ? -16.266 13.602 23.203 1 94.69 173 GLU B N 1
ATOM 2823 C CA . GLU B 1 173 ? -17.078 14.031 22.062 1 94.69 173 GLU B CA 1
ATOM 2824 C C . GLU B 1 173 ? -16.344 13.812 20.75 1 94.69 173 GLU B C 1
ATOM 2826 O O . GLU B 1 173 ? -16.938 13.305 19.781 1 94.69 173 GLU B O 1
ATOM 2831 N N . PHE B 1 174 ? -15.109 14.227 20.766 1 96.06 174 PHE B N 1
ATOM 2832 C CA . PHE B 1 174 ? -14.273 14.047 19.578 1 96.06 174 PHE B CA 1
ATOM 2833 C C . PHE B 1 174 ? -14.18 12.57 19.203 1 96.06 174 PHE B C 1
ATOM 2835 O O . PHE B 1 174 ? -14.461 12.195 18.062 1 96.06 174 PHE B O 1
ATOM 2842 N N . LEU B 1 175 ? -13.93 11.688 20.109 1 95.62 175 LEU B N 1
ATOM 2843 C CA . LEU B 1 175 ? -13.758 10.258 19.859 1 95.62 175 LEU B CA 1
ATOM 2844 C C . LEU B 1 175 ? -15.062 9.625 19.406 1 95.62 175 LEU B C 1
ATOM 2846 O O . LEU B 1 175 ? -15.062 8.75 18.531 1 95.62 175 LEU B O 1
ATOM 2850 N N . ASP B 1 176 ? -16.141 10.086 19.906 1 94.38 176 ASP B N 1
ATOM 2851 C CA . ASP B 1 176 ? -17.453 9.578 19.516 1 94.38 176 ASP B CA 1
ATOM 2852 C C . ASP B 1 176 ? -17.766 9.922 18.062 1 94.38 176 ASP B C 1
ATOM 2854 O O . ASP B 1 176 ? -18.328 9.109 17.328 1 94.38 176 ASP B O 1
ATOM 2858 N N . LEU B 1 177 ? -17.344 11.055 17.688 1 92.44 177 LEU B N 1
ATOM 2859 C CA . LEU B 1 177 ? -17.656 11.539 16.344 1 92.44 177 LEU B CA 1
ATOM 2860 C C . LEU B 1 177 ? -16.844 10.781 15.297 1 92.44 177 LEU B C 1
ATOM 2862 O O . LEU B 1 177 ? -17.312 10.578 14.18 1 92.44 177 LEU B O 1
ATOM 2866 N N . ILE B 1 178 ? -15.664 10.391 15.633 1 91.94 178 ILE B N 1
ATOM 2867 C CA . ILE B 1 178 ? -14.867 9.719 14.609 1 91.94 178 ILE B CA 1
ATOM 2868 C C . ILE B 1 178 ? -15.25 8.234 14.562 1 91.94 178 ILE B C 1
ATOM 2870 O O . ILE B 1 178 ? -14.969 7.555 13.57 1 91.94 178 ILE B O 1
ATOM 2874 N N . ARG B 1 179 ? -15.867 7.68 15.539 1 87.94 179 ARG B N 1
ATOM 2875 C CA . ARG B 1 179 ? -16.359 6.305 15.547 1 87.94 179 ARG B CA 1
ATOM 2876 C C . ARG B 1 179 ? -17.609 6.172 14.688 1 87.94 179 ARG B C 1
ATOM 2878 O O . ARG B 1 179 ? -17.812 5.148 14.031 1 87.94 179 ARG B O 1
ATOM 2885 N N . THR B 1 180 ? -18.547 7.062 14.703 1 76.5 180 THR B N 1
ATOM 2886 C CA . THR B 1 180 ? -19.828 7.02 14.016 1 76.5 180 THR B CA 1
ATOM 2887 C C . THR B 1 180 ? -19.641 7.09 12.508 1 76.5 180 THR B C 1
ATOM 2889 O O . THR B 1 180 ? -20.453 6.562 11.742 1 76.5 180 THR B O 1
ATOM 2892 N N . GLY B 1 181 ? -18.781 7.695 11.938 1 59.38 181 GLY B N 1
ATOM 2893 C CA . GLY B 1 181 ? -18.641 7.805 10.492 1 59.38 181 GLY B CA 1
ATOM 2894 C C . GLY B 1 181 ? -18.094 6.547 9.844 1 59.38 181 GLY B C 1
ATOM 2895 O O . GLY B 1 181 ? -18.109 6.414 8.617 1 59.38 181 GLY B O 1
ATOM 2896 N N . SER B 1 182 ? -17.25 5.793 10.445 1 49.62 182 SER B N 1
ATOM 2897 C CA . SER B 1 182 ? -16.672 4.605 9.82 1 49.62 182 SER B CA 1
ATOM 2898 C C . SER B 1 182 ? -17.734 3.533 9.594 1 49.62 182 SER B C 1
ATOM 2900 O O . SER B 1 182 ? -17.406 2.389 9.273 1 49.62 182 SER B O 1
ATOM 2902 N N . THR B 1 183 ? -19.062 3.793 9.734 1 36.97 183 THR B N 1
ATOM 2903 C CA . THR B 1 183 ? -20.094 2.83 9.336 1 36.97 183 THR B CA 1
ATOM 2904 C C . THR B 1 183 ? -20.391 2.941 7.84 1 36.97 183 THR B C 1
ATOM 2906 O O . THR B 1 183 ? -20.5 4.047 7.309 1 36.97 183 THR B O 1
#

Radius of gyration: 23.99 Å; Cα contacts (8 Å, |Δi|>4): 729; chains: 2; bounding box: 46×75×53 Å

InterPro domains:
  IPR001474 GTP cyclohydrolase I [MF_00223] (1-179)
  IPR001474 GTP cyclohydrolase I [NF006826] (1-179)
  IPR001474 GTP cyclohydrolase I [PTHR11109] (1-179)
  IPR001474 GTP cyclohydrolase I [TIGR00063] (1-179)
  IPR018234 GTP cyclohydrolase I, conserved site [PS00859] (58-74)
  IPR018234 GTP cyclohydrolase I, conserved site [PS00860] (106-116)
  IPR020602 GTP cyclohydrolase I domain [PF01227] (1-179)
  IPR043133 GTP cyclohydrolase I, C-terminal/NADPH-dependent 7-cyano-7-deazaguanine reductase [G3DSA:3.30.1130.10] (49-183)
  IPR043134 GTP cyclohydrolase I, N-terminal domain [G3DSA:1.10.286.10] (1-47)